Protein AF-A0A942N0D4-F1 (afdb_monomer_lite)

pLDDT: mean 80.8, std 19.85, range [26.2, 98.0]

Sequence (187 aa):
MHVFLDKYSVAMAAIVLKNAKWFRESVDSPGFEEHLNNIKLTLPKFKGEGFYEVEAESLAGNLDPAFHVAKWLGPEYPTIIYHHGNNERPFNYGATSKNSFKLIFLSKKDMFDANLISLRAPFHKQSMKFYLDKIGKLSNFTAMLSVSVKMVEALVQDLKSNRNDTMKILKLSESFLFPQENVWLVR

Foldseek 3Di:
DVVVVQLVVLVVLCVVCVVVLFLQPHSDADDLVQFLVFKDKDFDDDDFFDKGWIWIQTPLGIWIKIKTFLGDPDLEFAEEEEEEEDPAQPPPQDPPGPGVCNVPDNVCVVVDTYTYMYIDFTQSPDDPVSSSVQSNNVHSVSNSVSVVVVVVVVVVVVSVVRDDDDHFYFYDYDYPSDPDGDGDGPD

Structure (mmCIF, N/CA/C/O backbone):
data_AF-A0A942N0D4-F1
#
_entry.id   AF-A0A942N0D4-F1
#
loop_
_atom_site.group_PDB
_atom_site.id
_atom_site.type_symbol
_atom_site.label_atom_id
_atom_site.label_alt_id
_atom_site.label_comp_id
_atom_site.label_asym_id
_atom_site.label_entity_id
_atom_site.label_seq_id
_atom_site.pdbx_PDB_ins_code
_atom_site.Cartn_x
_atom_site.Cartn_y
_atom_site.Cartn_z
_atom_site.occupancy
_atom_site.B_iso_or_equiv
_atom_site.auth_seq_id
_atom_site.auth_comp_id
_atom_site.auth_asym_id
_atom_site.auth_atom_id
_atom_site.pdbx_PDB_model_num
ATOM 1 N N . MET A 1 1 ? 18.207 -24.368 -7.255 1.00 38.94 1 MET A N 1
ATOM 2 C CA . MET A 1 1 ? 17.041 -24.861 -8.028 1.00 38.94 1 MET A CA 1
ATOM 3 C C . MET A 1 1 ? 15.895 -23.839 -8.075 1.00 38.94 1 MET A C 1
ATOM 5 O O . MET A 1 1 ? 15.359 -23.634 -9.154 1.00 38.94 1 MET A O 1
ATOM 9 N N . HIS A 1 2 ? 15.590 -23.120 -6.982 1.00 48.38 2 HIS A N 1
ATOM 10 C CA . HIS A 1 2 ? 14.534 -22.085 -6.936 1.00 48.38 2 HIS A CA 1
ATOM 11 C C . HIS A 1 2 ? 14.756 -20.870 -7.866 1.00 48.38 2 HIS A C 1
ATOM 13 O O . HIS A 1 2 ? 13.853 -20.510 -8.608 1.00 48.38 2 HIS A O 1
ATOM 19 N N . VAL A 1 3 ? 15.976 -20.321 -7.956 1.00 50.12 3 VAL A N 1
ATOM 20 C CA . VAL A 1 3 ? 16.281 -19.146 -8.813 1.00 50.12 3 VAL A CA 1
ATOM 21 C C . VAL A 1 3 ? 16.013 -19.388 -10.309 1.00 50.12 3 VAL A C 1
ATOM 23 O O . VAL A 1 3 ? 15.657 -18.467 -11.040 1.00 50.12 3 VAL A O 1
ATOM 26 N N . PHE A 1 4 ? 16.191 -20.623 -10.787 1.00 39.81 4 PHE A N 1
ATOM 27 C CA . PHE A 1 4 ? 15.986 -20.968 -12.197 1.00 39.81 4 PHE A CA 1
ATOM 28 C C . PHE A 1 4 ? 14.498 -21.148 -12.529 1.00 39.81 4 PHE A C 1
ATOM 30 O O . PHE A 1 4 ? 14.039 -20.681 -13.569 1.00 39.81 4 PHE A O 1
ATOM 37 N N . LEU A 1 5 ? 13.740 -21.769 -11.618 1.00 45.69 5 LEU A N 1
ATOM 38 C CA . LEU A 1 5 ? 12.290 -21.937 -11.745 1.00 45.69 5 LEU A CA 1
ATOM 39 C C . LEU A 1 5 ? 11.557 -20.592 -11.681 1.00 45.69 5 LEU A C 1
ATOM 41 O O . LEU A 1 5 ? 10.632 -20.376 -12.465 1.00 45.69 5 LEU A O 1
ATOM 45 N N . ASP A 1 6 ? 12.018 -19.666 -10.838 1.00 57.56 6 ASP A N 1
ATOM 46 C CA . ASP A 1 6 ? 11.470 -18.309 -10.766 1.00 57.56 6 ASP A CA 1
ATOM 47 C C . ASP A 1 6 ? 11.700 -17.547 -12.074 1.00 57.56 6 ASP A C 1
ATOM 49 O O . ASP A 1 6 ? 10.761 -17.003 -12.653 1.00 57.56 6 ASP A O 1
ATOM 53 N N . LYS A 1 7 ? 12.927 -17.578 -12.611 1.00 55.97 7 LYS A N 1
ATOM 54 C CA . LYS A 1 7 ? 13.249 -16.933 -13.896 1.00 55.97 7 LYS A CA 1
ATOM 55 C C . LYS A 1 7 ? 12.441 -17.519 -15.056 1.00 55.97 7 LYS A C 1
ATOM 57 O O . LYS A 1 7 ? 11.967 -16.767 -15.904 1.00 55.97 7 LYS A O 1
ATOM 62 N N . TYR A 1 8 ? 12.249 -18.838 -15.082 1.00 52.00 8 TYR A N 1
ATOM 63 C CA . TYR A 1 8 ? 11.496 -19.515 -16.139 1.00 52.00 8 TYR A CA 1
ATOM 64 C C . TYR A 1 8 ? 9.994 -19.213 -16.073 1.00 52.00 8 TYR A C 1
ATOM 66 O O . TYR A 1 8 ? 9.384 -18.868 -17.084 1.00 52.00 8 TYR A O 1
ATOM 74 N N . SER A 1 9 ? 9.402 -19.271 -14.879 1.00 58.16 9 SER A N 1
ATOM 75 C CA . SER A 1 9 ? 7.976 -18.981 -14.673 1.00 58.16 9 SER A CA 1
ATOM 76 C C . SER A 1 9 ? 7.652 -17.528 -15.018 1.00 58.16 9 SER A C 1
ATOM 78 O O . SER A 1 9 ? 6.645 -17.242 -15.667 1.00 58.16 9 SER A O 1
ATOM 80 N N . VAL A 1 10 ? 8.552 -16.612 -14.657 1.00 59.44 10 VAL A N 1
ATOM 81 C CA . VAL A 1 10 ? 8.435 -15.190 -14.984 1.00 59.44 10 VAL A CA 1
ATOM 82 C C . VAL A 1 10 ? 8.625 -14.932 -16.481 1.00 59.44 10 VAL A C 1
ATOM 84 O O . VAL A 1 10 ? 7.862 -14.160 -17.056 1.00 59.44 10 VAL A O 1
ATOM 87 N N . ALA A 1 11 ? 9.566 -15.610 -17.144 1.00 56.38 11 ALA A N 1
ATOM 88 C CA . ALA A 1 11 ? 9.744 -15.506 -18.594 1.00 56.38 11 ALA A CA 1
ATOM 89 C C . ALA A 1 11 ? 8.531 -16.050 -19.373 1.00 56.38 11 ALA A C 1
ATOM 91 O O . ALA A 1 11 ? 8.096 -15.441 -20.350 1.00 56.38 11 ALA A O 1
ATOM 92 N N . MET A 1 12 ? 7.931 -17.152 -18.917 1.00 53.25 12 MET A N 1
ATOM 93 C CA . MET A 1 12 ? 6.718 -17.710 -19.524 1.00 53.25 12 MET A CA 1
ATOM 94 C C . MET A 1 12 ? 5.497 -16.811 -19.305 1.00 53.25 12 MET A C 1
ATOM 96 O O . MET A 1 12 ? 4.747 -16.556 -20.251 1.00 53.25 12 MET A O 1
ATOM 100 N N . ALA A 1 13 ? 5.334 -16.250 -18.103 1.00 58.31 13 ALA A N 1
ATOM 101 C CA . ALA A 1 13 ? 4.330 -15.219 -17.851 1.00 58.31 13 ALA A CA 1
ATOM 102 C C . ALA A 1 13 ? 4.570 -13.989 -18.744 1.00 58.31 13 ALA A C 1
ATOM 104 O O . ALA A 1 13 ? 3.624 -13.456 -19.319 1.00 58.31 13 ALA A O 1
ATOM 105 N N . ALA A 1 14 ? 5.829 -13.583 -18.940 1.00 57.12 14 ALA A N 1
ATOM 106 C CA . ALA A 1 14 ? 6.194 -12.455 -19.790 1.00 57.12 14 ALA A CA 1
ATOM 107 C C . ALA A 1 14 ? 5.832 -12.660 -21.266 1.00 57.12 14 ALA A C 1
ATOM 109 O O . ALA A 1 14 ? 5.382 -11.715 -21.909 1.00 57.12 14 ALA A O 1
ATOM 110 N N . ILE A 1 15 ? 5.966 -13.876 -21.802 1.00 55.09 15 ILE A N 1
ATOM 111 C CA . ILE A 1 15 ? 5.563 -14.198 -23.181 1.00 55.09 15 ILE A CA 1
ATOM 112 C C . ILE A 1 15 ? 4.045 -14.055 -23.356 1.00 55.09 15 ILE A C 1
ATOM 114 O O . ILE A 1 15 ? 3.600 -13.426 -24.316 1.00 55.09 15 ILE A O 1
ATOM 118 N N . VAL A 1 16 ? 3.252 -14.566 -22.410 1.00 56.56 16 VAL A N 1
ATOM 119 C CA . VAL A 1 16 ? 1.782 -14.425 -22.421 1.00 56.56 16 VAL A CA 1
ATOM 120 C C . VAL A 1 16 ? 1.366 -12.956 -22.258 1.00 56.56 16 VAL A C 1
ATOM 122 O O . VAL A 1 16 ? 0.437 -12.478 -22.910 1.00 56.56 16 VAL A O 1
ATOM 125 N N . LEU A 1 17 ? 2.105 -12.207 -21.441 1.00 57.84 17 LEU A N 1
ATOM 126 C CA . LEU A 1 17 ? 1.869 -10.797 -21.145 1.00 57.84 17 LEU A CA 1
ATOM 127 C C . LEU A 1 17 ? 2.427 -9.823 -22.207 1.00 57.84 17 LEU A C 1
ATOM 129 O O . LEU A 1 17 ? 2.053 -8.646 -22.217 1.00 57.84 17 LEU A O 1
ATOM 133 N N . LYS A 1 18 ? 3.264 -10.288 -23.147 1.00 49.84 18 LYS A N 1
ATOM 134 C CA . LYS A 1 18 ? 3.858 -9.471 -24.225 1.00 49.84 18 LYS A CA 1
ATOM 135 C C . LYS A 1 18 ? 2.791 -8.861 -25.143 1.00 49.84 18 LYS A C 1
ATOM 137 O O . LYS A 1 18 ? 2.932 -7.719 -25.578 1.00 49.84 18 LYS A O 1
ATOM 142 N N . ASN A 1 19 ? 1.672 -9.564 -25.347 1.00 53.09 19 ASN A N 1
ATOM 143 C CA . ASN A 1 19 ? 0.499 -9.047 -26.070 1.00 53.09 19 ASN A CA 1
ATOM 144 C C . ASN A 1 19 ? -0.258 -7.945 -25.294 1.00 53.09 19 ASN A C 1
ATOM 146 O O . ASN A 1 19 ? -1.047 -7.210 -25.883 1.00 53.09 19 ASN A O 1
ATOM 150 N N . ALA A 1 20 ? 0.007 -7.785 -23.992 1.00 60.59 20 ALA A N 1
ATOM 151 C CA . ALA A 1 20 ? -0.637 -6.817 -23.101 1.00 60.59 20 ALA A CA 1
ATOM 152 C C . ALA A 1 20 ? 0.218 -5.563 -22.805 1.00 60.59 20 ALA A C 1
ATOM 154 O O . ALA A 1 20 ? -0.182 -4.747 -21.975 1.00 60.59 20 ALA A O 1
ATOM 155 N N . LYS A 1 21 ? 1.361 -5.371 -23.493 1.00 73.19 21 LYS A N 1
ATOM 156 C CA . LYS A 1 21 ? 2.372 -4.300 -23.273 1.00 73.19 21 LYS A CA 1
ATOM 157 C C . LYS A 1 21 ? 3.245 -4.443 -22.015 1.00 73.19 21 LYS A C 1
ATOM 159 O O . LYS A 1 21 ? 4.000 -3.524 -21.703 1.00 73.19 21 LYS A O 1
ATOM 164 N N . TRP A 1 22 ? 3.188 -5.567 -21.316 1.00 80.31 22 TRP A N 1
ATOM 165 C CA . TRP A 1 22 ? 4.018 -5.815 -20.136 1.00 80.31 22 TRP A CA 1
ATOM 166 C C . TRP A 1 22 ? 5.421 -6.231 -20.554 1.00 80.31 22 TRP A C 1
ATOM 168 O O . TRP A 1 22 ? 5.584 -6.906 -21.572 1.00 80.31 22 TRP A O 1
ATOM 178 N N . PHE A 1 23 ? 6.423 -5.836 -19.767 1.00 88.06 23 PHE A N 1
ATOM 179 C CA . PHE A 1 23 ? 7.830 -6.215 -19.968 1.00 88.06 23 PH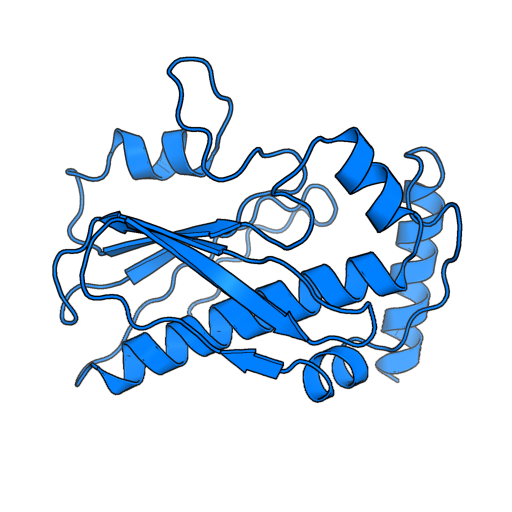E A CA 1
ATOM 180 C C . PHE A 1 23 ? 8.368 -5.920 -21.378 1.00 88.06 23 PHE A C 1
ATOM 182 O O . PHE A 1 23 ? 9.351 -6.507 -21.827 1.00 88.06 23 PHE A O 1
ATOM 189 N N . ARG A 1 24 ? 7.706 -5.001 -22.092 1.00 87.75 24 ARG A N 1
ATOM 190 C CA . ARG A 1 24 ? 8.022 -4.627 -23.474 1.00 87.75 24 ARG A CA 1
ATOM 191 C C . ARG A 1 24 ? 9.402 -3.977 -23.603 1.00 87.75 24 ARG A C 1
ATOM 193 O O . ARG A 1 24 ? 9.956 -3.968 -24.694 1.00 87.75 24 ARG A O 1
ATOM 200 N N . GLU A 1 25 ? 9.907 -3.392 -22.517 1.00 88.94 25 GLU A N 1
ATOM 201 C CA . GLU A 1 25 ? 11.186 -2.681 -22.467 1.00 88.94 25 GLU A CA 1
ATOM 202 C C . GLU A 1 25 ? 12.312 -3.598 -21.996 1.00 88.94 25 GLU A C 1
ATOM 204 O O . GLU A 1 25 ? 13.407 -3.540 -22.543 1.00 88.94 25 GLU A O 1
ATOM 209 N N . SER A 1 26 ? 12.062 -4.445 -20.993 1.00 89.38 26 SER A N 1
ATOM 210 C CA . SER A 1 26 ? 13.032 -5.444 -20.538 1.00 89.38 26 SER A CA 1
ATOM 211 C C . SER A 1 26 ? 12.373 -6.529 -19.684 1.00 89.38 26 SER A C 1
ATOM 213 O O . SER A 1 26 ? 11.471 -6.254 -18.884 1.00 89.38 26 SER A O 1
ATOM 215 N N . VAL A 1 27 ? 12.879 -7.755 -19.832 1.00 90.50 27 VAL A N 1
ATOM 216 C CA . VAL A 1 27 ? 12.586 -8.920 -18.981 1.00 90.50 27 VAL A CA 1
ATOM 217 C C . VAL A 1 27 ? 13.711 -9.206 -17.980 1.00 90.50 27 VAL A C 1
ATOM 219 O O . VAL A 1 27 ? 13.672 -10.221 -17.293 1.00 90.50 27 VAL A O 1
ATOM 222 N N . ASP A 1 28 ? 14.710 -8.330 -17.880 1.00 91.25 28 ASP A N 1
ATOM 223 C CA . ASP A 1 28 ? 15.783 -8.463 -16.901 1.00 91.25 28 ASP A CA 1
A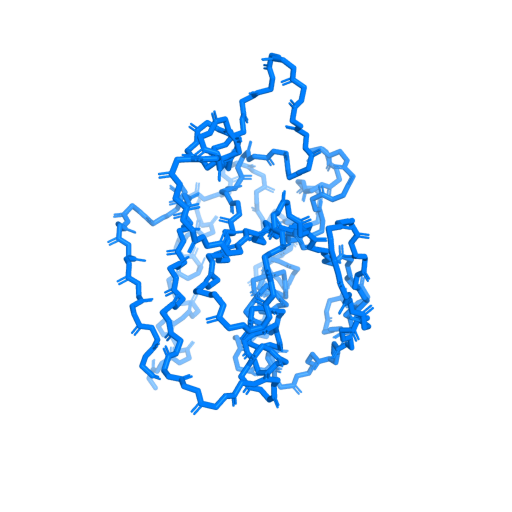TOM 224 C C . ASP A 1 28 ? 15.312 -7.953 -15.537 1.00 91.25 28 ASP A C 1
ATOM 226 O O . ASP A 1 28 ? 14.689 -6.893 -15.407 1.00 91.25 28 ASP A O 1
ATOM 230 N N . SER A 1 29 ? 15.603 -8.724 -14.494 1.00 90.81 29 SER A N 1
ATOM 231 C CA . SER A 1 29 ? 15.311 -8.351 -13.115 1.00 90.81 29 SER A CA 1
ATOM 232 C C . SER A 1 29 ? 16.223 -9.110 -12.153 1.00 90.81 29 SER A C 1
ATOM 234 O O . SER A 1 29 ? 16.423 -10.316 -12.337 1.00 90.81 29 SER A O 1
ATOM 236 N N . PRO A 1 30 ? 16.688 -8.452 -11.075 1.00 92.88 30 PRO A N 1
ATOM 237 C CA . PRO A 1 30 ? 17.065 -9.136 -9.844 1.00 92.88 30 PRO A CA 1
ATOM 238 C C . PRO A 1 30 ? 15.967 -10.106 -9.383 1.00 92.88 30 PRO A C 1
ATOM 240 O O . PRO A 1 30 ? 14.782 -9.910 -9.687 1.00 92.88 30 PRO A O 1
ATOM 243 N N . GLY A 1 31 ? 16.347 -11.150 -8.648 1.00 86.75 31 GLY A N 1
ATOM 244 C CA . GLY A 1 31 ? 15.383 -12.078 -8.044 1.00 86.75 31 GLY A CA 1
ATOM 245 C C . GLY A 1 31 ? 14.596 -11.433 -6.895 1.00 86.75 31 GLY A C 1
ATOM 246 O O . GLY A 1 31 ? 14.999 -10.397 -6.366 1.00 86.75 31 GLY A O 1
ATOM 247 N N . PHE A 1 32 ? 13.488 -12.050 -6.471 1.00 87.56 32 PHE A N 1
ATOM 248 C CA . PHE A 1 32 ? 12.681 -11.540 -5.350 1.00 87.56 32 PHE A CA 1
ATOM 249 C C . PHE A 1 32 ? 13.491 -11.374 -4.063 1.00 87.56 32 PHE A C 1
ATOM 251 O O . PHE A 1 32 ? 13.353 -10.352 -3.403 1.00 87.56 32 PHE A O 1
ATOM 258 N N . GLU A 1 33 ? 14.354 -12.337 -3.733 1.00 91.38 33 GLU A N 1
ATOM 259 C CA . GLU A 1 33 ? 15.228 -12.277 -2.555 1.00 91.38 33 GLU A CA 1
ATOM 260 C C . GLU A 1 33 ? 16.123 -11.030 -2.572 1.00 91.38 33 GLU A C 1
ATOM 262 O O . GLU A 1 33 ? 16.197 -10.294 -1.590 1.00 91.38 33 GLU A O 1
ATOM 267 N N . GLU A 1 34 ? 16.740 -10.739 -3.716 1.00 94.00 34 GLU A N 1
ATOM 268 C CA . GLU A 1 34 ? 17.600 -9.569 -3.880 1.00 94.00 34 GLU A CA 1
ATOM 269 C C . GLU A 1 34 ? 16.806 -8.264 -3.754 1.00 94.00 34 GLU A C 1
ATOM 271 O O . GLU A 1 34 ? 17.231 -7.353 -3.042 1.00 94.00 34 GLU A O 1
ATOM 276 N N . HIS A 1 35 ? 15.619 -8.187 -4.368 1.00 94.44 35 HIS A N 1
ATOM 277 C CA . HIS A 1 35 ? 14.715 -7.048 -4.178 1.00 94.44 35 HIS A CA 1
ATOM 278 C C . HIS A 1 35 ? 14.317 -6.883 -2.707 1.00 94.44 35 HIS A C 1
ATOM 280 O O . HIS A 1 35 ? 14.411 -5.782 -2.177 1.00 94.44 35 HIS A O 1
ATOM 286 N N . LEU A 1 36 ? 13.907 -7.958 -2.029 1.00 93.25 36 LEU A N 1
ATOM 287 C CA . LEU A 1 36 ? 13.471 -7.929 -0.628 1.00 93.25 36 LEU A CA 1
ATOM 288 C C . LEU A 1 36 ? 14.586 -7.478 0.323 1.00 93.25 36 LEU A C 1
ATOM 290 O O . LEU A 1 36 ? 14.303 -6.729 1.258 1.00 93.25 36 LEU A O 1
ATOM 294 N N . ASN A 1 37 ? 15.830 -7.892 0.079 1.00 96.19 37 ASN A N 1
ATOM 295 C CA . ASN A 1 37 ? 16.988 -7.504 0.891 1.00 96.19 37 ASN A CA 1
ATOM 296 C C . ASN A 1 37 ? 17.409 -6.040 0.686 1.00 96.19 37 ASN A C 1
ATOM 298 O O . ASN A 1 37 ? 18.062 -5.467 1.554 1.00 96.19 37 ASN A O 1
ATOM 302 N N . ASN A 1 38 ? 17.023 -5.427 -0.436 1.00 97.56 38 ASN A N 1
ATOM 303 C CA . ASN A 1 38 ? 17.380 -4.050 -0.789 1.00 97.56 38 ASN A CA 1
ATOM 304 C C . ASN A 1 38 ? 16.212 -3.061 -0.660 1.00 97.56 38 ASN A C 1
ATOM 306 O O . ASN A 1 38 ? 16.322 -1.922 -1.114 1.00 97.56 38 ASN A O 1
ATOM 310 N N . ILE A 1 39 ? 15.098 -3.468 -0.047 1.00 97.75 39 ILE A N 1
ATOM 311 C CA . ILE A 1 39 ? 14.000 -2.552 0.263 1.00 97.75 39 ILE A CA 1
ATOM 312 C C . ILE A 1 39 ? 14.214 -1.927 1.634 1.00 97.75 39 ILE A C 1
ATOM 314 O O . ILE A 1 39 ? 14.300 -2.631 2.643 1.00 97.75 39 ILE A O 1
ATOM 318 N N . LYS A 1 40 ? 14.198 -0.594 1.676 1.00 97.56 40 LYS A N 1
ATOM 319 C CA . LYS A 1 40 ? 14.035 0.164 2.920 1.00 97.56 40 LYS A CA 1
ATOM 320 C C . LYS A 1 40 ? 12.666 0.818 2.905 1.00 97.56 40 LYS A C 1
ATOM 322 O O . LYS A 1 40 ? 12.348 1.571 1.992 1.00 97.56 40 LYS A O 1
ATOM 327 N N . LEU A 1 41 ? 11.861 0.508 3.910 1.00 96.06 41 LEU A N 1
ATOM 328 C CA . LEU A 1 41 ? 10.497 0.997 4.048 1.00 96.06 41 LEU A CA 1
ATOM 329 C C . LEU A 1 41 ? 10.293 1.432 5.493 1.00 96.06 41 LEU A C 1
ATOM 331 O O . LEU A 1 41 ? 10.566 0.662 6.414 1.00 96.06 41 LEU A O 1
ATOM 335 N N . THR A 1 42 ? 9.787 2.647 5.678 1.00 91.31 42 THR A N 1
ATOM 336 C CA . THR A 1 42 ? 9.461 3.185 7.002 1.00 91.31 42 THR A CA 1
ATOM 337 C C . THR A 1 42 ? 7.970 3.450 7.064 1.00 91.31 42 THR A C 1
ATOM 339 O O . THR A 1 42 ? 7.446 4.250 6.291 1.00 91.31 42 THR A O 1
ATOM 342 N N . LEU A 1 43 ? 7.275 2.783 7.986 1.00 94.06 43 LEU A N 1
ATOM 343 C CA . LEU A 1 43 ? 5.861 3.057 8.201 1.00 94.06 43 LEU A CA 1
ATOM 344 C C . LEU A 1 43 ? 5.670 4.362 8.985 1.00 94.06 43 LEU A C 1
ATOM 346 O O . LEU A 1 43 ? 6.339 4.567 10.002 1.00 94.06 43 LEU A O 1
ATOM 350 N N . PRO A 1 44 ? 4.736 5.234 8.569 1.00 94.38 44 PRO A N 1
ATOM 351 C CA . PRO A 1 44 ? 4.295 6.333 9.408 1.00 94.38 44 PRO A CA 1
ATOM 352 C C . PRO A 1 44 ? 3.553 5.782 10.627 1.00 94.38 44 PRO A C 1
ATOM 354 O O . PRO A 1 44 ? 2.832 4.787 10.542 1.00 94.38 44 PRO A O 1
ATOM 357 N N . LYS A 1 45 ? 3.668 6.472 11.765 1.00 91.31 45 LYS A N 1
ATOM 358 C CA . LYS A 1 45 ? 2.815 6.176 12.920 1.00 91.31 45 LYS A CA 1
ATOM 359 C C . LYS A 1 45 ? 1.364 6.488 12.560 1.00 91.31 45 LYS A C 1
ATOM 361 O O . LYS A 1 45 ? 1.063 7.599 12.124 1.00 91.31 45 LYS A O 1
ATOM 366 N N . PHE A 1 46 ? 0.466 5.548 12.817 1.00 92.00 46 PHE A N 1
ATOM 367 C CA . PHE A 1 46 ? -0.974 5.735 12.672 1.00 92.00 46 PHE A CA 1
ATOM 368 C C . PHE A 1 46 ? -1.678 5.394 13.989 1.00 92.00 46 PHE A C 1
ATOM 370 O O . PHE A 1 46 ? -1.211 4.560 14.759 1.00 92.00 46 PHE A O 1
ATOM 377 N N . LYS A 1 47 ? -2.769 6.103 14.294 1.00 85.25 47 LYS A N 1
ATOM 378 C CA . LYS A 1 47 ? -3.536 5.943 15.547 1.00 85.25 47 LYS A CA 1
ATOM 379 C C . LYS A 1 47 ? -5.045 5.823 15.323 1.00 85.25 47 LYS A C 1
ATOM 381 O O . LYS A 1 47 ? -5.802 5.795 16.287 1.00 85.25 47 LYS A O 1
ATOM 386 N N . GLY A 1 48 ? -5.484 5.803 14.070 1.00 92.81 48 GLY A N 1
ATOM 387 C CA . GLY A 1 48 ? -6.893 5.853 13.728 1.00 92.81 48 GLY A CA 1
ATOM 388 C C . GLY A 1 48 ? -7.123 5.703 12.237 1.00 92.81 48 GLY A C 1
ATOM 389 O O . GLY A 1 48 ? -6.227 5.324 11.484 1.00 92.81 48 GLY A O 1
ATOM 390 N N . GLU A 1 49 ? -8.351 5.998 11.837 1.00 97.25 49 GLU A N 1
ATOM 391 C CA . GLU A 1 49 ? -8.770 5.979 10.442 1.00 97.25 49 GLU A CA 1
ATOM 392 C C . GLU A 1 49 ? -8.073 7.080 9.635 1.00 97.25 49 GLU A C 1
ATOM 394 O O . GLU A 1 49 ? -7.812 8.176 10.137 1.00 97.25 49 GLU A O 1
ATOM 399 N N . GLY A 1 50 ? -7.764 6.791 8.371 1.00 97.44 50 GLY A N 1
ATOM 400 C CA . GLY A 1 50 ? -7.083 7.740 7.496 1.00 97.44 50 GLY A CA 1
ATOM 401 C C . GLY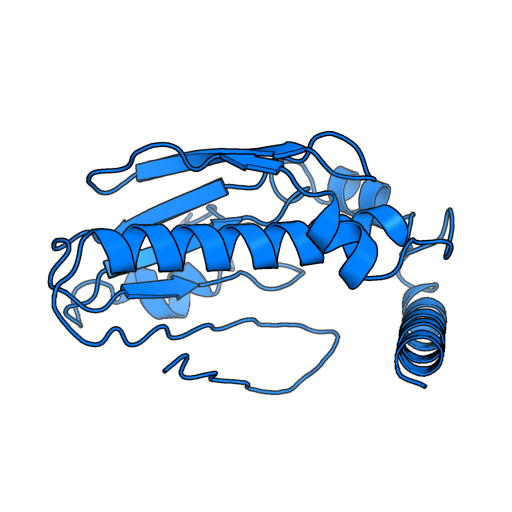 A 1 50 ? -6.267 7.093 6.386 1.00 97.44 50 GLY A C 1
ATOM 402 O O . GLY A 1 50 ? -6.125 5.872 6.310 1.00 97.44 50 GLY A O 1
ATOM 403 N N . PHE A 1 51 ? -5.734 7.941 5.508 1.00 97.62 51 PHE A N 1
ATOM 404 C CA . PHE A 1 51 ? -4.821 7.558 4.434 1.00 97.62 51 PHE A CA 1
ATOM 405 C C . PHE A 1 51 ? -3.387 7.875 4.847 1.00 97.62 51 PHE A C 1
ATOM 407 O O . PHE A 1 51 ? -3.091 8.986 5.285 1.00 97.62 51 PHE A O 1
ATOM 414 N N . TYR A 1 52 ? -2.505 6.902 4.672 1.00 98.00 52 TYR A N 1
ATOM 415 C CA . TYR A 1 52 ? -1.119 6.949 5.101 1.00 98.00 52 TYR A CA 1
ATOM 416 C C . TYR A 1 52 ? -0.221 6.619 3.912 1.00 98.00 52 TYR A C 1
ATOM 418 O O . TYR A 1 52 ? -0.227 5.501 3.393 1.00 98.00 52 TYR A O 1
ATOM 426 N N . GLU A 1 53 ? 0.524 7.620 3.454 1.00 96.88 53 GLU A N 1
ATOM 427 C CA . GLU A 1 53 ? 1.518 7.462 2.395 1.00 96.88 53 GLU A CA 1
ATOM 428 C C . GLU A 1 53 ? 2.810 6.888 2.992 1.00 96.88 53 GLU A C 1
ATOM 430 O O . GLU A 1 53 ? 3.191 7.225 4.116 1.00 96.88 53 GLU A O 1
ATOM 435 N N . VAL A 1 54 ? 3.460 5.998 2.247 1.00 96.81 54 VAL A N 1
ATOM 436 C CA . VAL A 1 54 ? 4.682 5.305 2.655 1.00 96.81 54 VAL A CA 1
ATOM 437 C C . VAL A 1 54 ? 5.720 5.498 1.559 1.00 96.81 54 VAL A C 1
ATOM 439 O O . VAL A 1 54 ? 5.423 5.361 0.374 1.00 96.81 54 VAL A O 1
ATOM 442 N N . GLU A 1 55 ? 6.950 5.798 1.951 1.00 94.56 55 GLU A N 1
ATOM 443 C CA . GLU A 1 55 ? 8.081 5.846 1.029 1.00 94.56 55 GLU A CA 1
ATOM 444 C C . GLU A 1 55 ? 8.879 4.548 1.140 1.00 94.56 55 GLU A C 1
ATOM 446 O O . GLU A 1 55 ? 9.147 4.054 2.242 1.00 94.56 55 GLU A O 1
ATOM 451 N N . ALA A 1 56 ? 9.234 3.979 -0.012 1.00 97.31 56 ALA A N 1
ATOM 452 C CA . ALA A 1 56 ? 10.049 2.777 -0.090 1.00 97.31 56 ALA A CA 1
ATOM 453 C C . ALA A 1 56 ? 11.214 2.972 -1.065 1.00 97.31 56 ALA A C 1
ATOM 455 O O . ALA A 1 56 ? 11.003 3.164 -2.262 1.00 97.31 56 ALA A O 1
ATOM 456 N N . GLU A 1 57 ? 12.445 2.886 -0.567 1.00 97.88 57 GLU A N 1
ATOM 457 C CA . GLU A 1 57 ? 13.638 2.785 -1.411 1.00 97.88 57 GLU A CA 1
ATOM 458 C C . GLU A 1 57 ? 13.758 1.344 -1.920 1.00 97.88 57 GLU A C 1
ATOM 460 O O . GLU A 1 57 ? 13.560 0.396 -1.157 1.00 97.88 57 GLU A O 1
ATOM 465 N N . SER A 1 58 ? 14.073 1.163 -3.204 1.00 96.88 58 SER A N 1
ATOM 466 C CA . SER A 1 58 ? 14.233 -0.156 -3.825 1.00 96.88 58 SER A CA 1
ATOM 467 C C . SER A 1 58 ? 15.265 -0.129 -4.956 1.00 96.88 58 SER A C 1
ATOM 469 O O . SER A 1 58 ? 15.688 0.937 -5.406 1.00 96.88 58 SER A O 1
ATOM 471 N N . LEU A 1 59 ? 15.601 -1.302 -5.501 1.00 95.25 59 LEU A N 1
ATOM 472 C CA . LEU A 1 59 ? 16.446 -1.423 -6.699 1.00 95.25 59 LEU A CA 1
ATOM 473 C C . LEU A 1 59 ? 15.822 -0.784 -7.956 1.00 95.25 59 LEU A C 1
ATOM 475 O O . LEU A 1 59 ? 16.533 -0.494 -8.914 1.00 95.25 59 LEU A O 1
ATOM 479 N N . ALA A 1 60 ? 14.506 -0.544 -7.960 1.00 94.56 60 ALA A N 1
ATOM 480 C CA . ALA A 1 60 ? 13.797 0.168 -9.026 1.00 94.56 60 ALA A CA 1
ATOM 481 C C . ALA A 1 60 ? 13.690 1.689 -8.771 1.00 94.56 60 ALA A C 1
ATOM 483 O O . ALA A 1 60 ? 12.987 2.394 -9.499 1.00 94.56 60 ALA A O 1
ATOM 484 N N . GLY A 1 61 ? 14.380 2.198 -7.745 1.00 95.56 61 GLY A N 1
ATOM 485 C CA . GLY A 1 61 ? 14.268 3.570 -7.256 1.00 95.56 61 GLY A CA 1
ATOM 486 C C . GLY A 1 61 ? 13.218 3.716 -6.153 1.00 95.56 61 GLY A C 1
ATOM 487 O O . GLY A 1 61 ? 12.777 2.731 -5.556 1.00 95.56 61 GLY A O 1
ATOM 488 N N . ASN A 1 62 ? 12.829 4.963 -5.880 1.00 95.94 62 ASN A N 1
ATOM 489 C CA . ASN A 1 62 ? 11.842 5.282 -4.850 1.00 95.94 62 ASN A CA 1
ATOM 490 C C . ASN A 1 62 ? 10.426 4.951 -5.328 1.00 95.94 62 ASN A C 1
ATOM 492 O O . ASN A 1 62 ? 10.015 5.338 -6.426 1.00 95.94 62 ASN A O 1
ATOM 496 N N . LEU A 1 63 ? 9.688 4.248 -4.478 1.00 96.25 63 LEU A N 1
ATOM 497 C CA . LEU A 1 63 ? 8.337 3.759 -4.712 1.00 96.25 63 LEU A CA 1
ATOM 498 C C . LEU A 1 63 ? 7.367 4.358 -3.687 1.00 96.25 63 LEU A C 1
ATOM 500 O O . LEU A 1 63 ? 7.764 4.718 -2.579 1.00 96.25 63 LEU A O 1
ATOM 504 N N . ASP A 1 64 ? 6.095 4.455 -4.078 1.00 94.50 64 ASP A N 1
ATOM 505 C CA . ASP A 1 64 ? 5.041 5.208 -3.383 1.00 94.50 64 ASP A CA 1
ATOM 506 C C . ASP A 1 64 ? 3.850 4.342 -2.909 1.00 94.50 64 ASP A C 1
ATOM 508 O O . ASP A 1 64 ? 2.680 4.656 -3.208 1.00 94.50 64 ASP A O 1
ATOM 512 N N . PRO A 1 65 ? 4.104 3.230 -2.186 1.00 96.88 65 PRO A N 1
ATOM 513 C CA . PRO A 1 65 ? 3.023 2.466 -1.589 1.00 96.88 65 PRO A CA 1
ATOM 514 C C . PRO A 1 65 ? 2.254 3.316 -0.566 1.00 96.88 65 PRO A C 1
ATOM 516 O O . PRO A 1 65 ? 2.715 4.342 -0.070 1.00 96.88 65 PRO A O 1
ATOM 519 N N . ALA A 1 66 ? 1.035 2.902 -0.251 1.00 97.69 66 ALA A N 1
ATOM 520 C CA . ALA A 1 66 ? 0.238 3.566 0.771 1.00 97.69 66 ALA A CA 1
ATOM 521 C C . ALA A 1 66 ? -0.774 2.597 1.369 1.00 97.69 66 ALA A C 1
ATOM 523 O O . ALA A 1 66 ? -1.099 1.565 0.774 1.00 97.69 66 ALA A O 1
ATOM 524 N N . PHE A 1 67 ? -1.330 2.953 2.517 1.00 97.62 67 PHE A N 1
ATOM 525 C CA . PHE A 1 67 ? -2.433 2.220 3.120 1.00 97.62 67 PHE A CA 1
ATOM 526 C C . PHE A 1 67 ? -3.524 3.167 3.610 1.00 97.62 67 PHE A C 1
ATOM 528 O O . PHE A 1 67 ? -3.296 4.342 3.877 1.00 97.62 67 PHE A O 1
ATOM 535 N N . HIS A 1 68 ? -4.736 2.644 3.700 1.00 97.81 68 HIS A N 1
ATOM 536 C CA . HIS A 1 68 ? -5.905 3.337 4.209 1.00 97.81 68 HIS A CA 1
ATOM 537 C C . HIS A 1 68 ? -6.509 2.508 5.327 1.00 97.81 68 HIS A C 1
ATOM 539 O O . HIS A 1 68 ? -6.961 1.386 5.085 1.00 97.81 68 HIS A O 1
ATOM 545 N N . VAL A 1 69 ? -6.516 3.070 6.529 1.00 97.44 69 VAL A N 1
ATOM 546 C CA . VAL A 1 69 ? -7.218 2.524 7.686 1.00 97.44 69 VAL A CA 1
ATOM 547 C C . VAL A 1 69 ? -8.672 2.972 7.570 1.00 97.44 69 VAL A C 1
ATOM 549 O O . VAL A 1 69 ? -9.001 4.118 7.858 1.00 97.44 69 VAL A O 1
ATOM 552 N N . ALA A 1 70 ? -9.525 2.080 7.071 1.00 96.56 70 ALA A N 1
ATOM 553 C CA . ALA A 1 70 ? -10.932 2.349 6.775 1.00 96.56 70 ALA A CA 1
ATOM 554 C C . ALA A 1 70 ? -11.861 2.154 7.980 1.00 96.56 70 ALA A C 1
ATOM 556 O O . ALA A 1 70 ? -12.993 2.630 7.969 1.00 96.56 70 ALA A O 1
ATOM 557 N N . LYS A 1 71 ? -11.406 1.369 8.960 1.00 96.31 71 LYS A N 1
ATOM 558 C CA . LYS A 1 71 ? -12.074 1.141 10.241 1.00 96.31 71 LYS A CA 1
ATOM 559 C C . LYS A 1 71 ? -11.006 0.896 11.298 1.00 96.31 71 LYS A C 1
ATOM 561 O O . LYS A 1 71 ? -10.170 0.009 11.098 1.00 96.31 71 LYS A O 1
ATOM 566 N N . TRP A 1 72 ? -11.043 1.649 12.395 1.00 95.69 72 TRP A N 1
ATOM 567 C CA . TRP A 1 72 ? -10.135 1.459 13.530 1.00 95.69 72 TRP A CA 1
ATOM 568 C C . TRP A 1 72 ? -10.906 1.396 14.847 1.00 95.69 72 TRP A C 1
ATOM 570 O O . TRP A 1 72 ? -11.406 2.402 15.337 1.00 95.69 72 TRP A O 1
ATOM 580 N N . LEU A 1 73 ? -10.993 0.197 15.414 1.00 93.75 73 LEU A N 1
ATOM 581 C CA . LEU A 1 73 ? -11.629 -0.078 16.700 1.00 93.75 73 LEU A CA 1
ATOM 582 C C . LEU A 1 73 ? -10.629 -0.100 17.860 1.00 93.75 73 LEU A C 1
ATOM 584 O O . LEU A 1 73 ? -11.035 0.034 19.005 1.00 93.75 73 LEU A O 1
ATOM 588 N N . GLY A 1 74 ? -9.336 -0.257 17.565 1.00 91.25 74 GLY A N 1
ATOM 589 C CA . GLY A 1 74 ? -8.279 -0.334 18.569 1.00 91.25 74 GLY A CA 1
ATOM 590 C C . GLY A 1 74 ? -7.302 -1.487 18.323 1.00 91.25 74 GLY A C 1
ATOM 591 O O . GLY A 1 74 ? -7.558 -2.375 17.494 1.00 91.25 74 GLY A O 1
ATOM 592 N N . PRO A 1 75 ? -6.153 -1.483 19.019 1.00 87.12 75 PRO A N 1
ATOM 593 C CA . PRO A 1 75 ? -5.144 -2.529 18.926 1.00 87.12 75 PRO A CA 1
ATOM 594 C C . PRO A 1 75 ? -5.590 -3.875 19.510 1.00 87.12 75 PRO A C 1
ATOM 596 O O . PRO A 1 75 ? -4.816 -4.806 19.466 1.00 87.12 75 PRO A O 1
ATOM 599 N N . GLU A 1 76 ? -6.793 -4.050 20.031 1.00 85.75 76 GLU A N 1
ATOM 600 C CA . GLU A 1 76 ? -7.288 -5.318 20.579 1.00 85.75 76 GLU A CA 1
ATOM 601 C C . GLU A 1 76 ? -8.148 -6.103 19.570 1.00 85.75 76 GLU A C 1
ATOM 603 O O . GLU A 1 76 ? -8.182 -7.330 19.592 1.00 85.75 76 GLU A O 1
ATOM 608 N N . TYR A 1 77 ? -8.735 -5.436 18.572 1.00 88.94 77 TYR A N 1
ATOM 609 C CA . TYR A 1 77 ? -9.642 -6.055 17.589 1.00 88.94 77 TYR A CA 1
ATOM 610 C C . TYR A 1 77 ? -8.905 -6.717 16.425 1.00 88.94 77 TYR A C 1
ATOM 612 O O . TYR A 1 77 ? -7.921 -6.149 15.969 1.00 88.94 77 TYR A O 1
ATOM 620 N N . PRO A 1 78 ? -9.339 -7.860 15.869 1.00 89.94 78 PRO A N 1
ATOM 621 C CA . PRO A 1 78 ? -8.671 -8.468 14.712 1.00 89.94 78 PRO A CA 1
ATOM 622 C C . PRO A 1 78 ? -8.539 -7.476 13.543 1.00 89.94 78 PRO A C 1
ATOM 624 O O . PRO A 1 78 ? -9.390 -6.610 13.370 1.00 89.94 78 PRO A O 1
ATOM 627 N N . THR A 1 79 ? -7.488 -7.597 12.727 1.00 90.62 79 THR A N 1
ATOM 628 C CA . THR A 1 79 ? -7.239 -6.674 11.606 1.00 90.62 79 THR A CA 1
ATOM 629 C C . THR A 1 79 ? -7.240 -7.411 10.274 1.00 90.62 79 THR A C 1
ATOM 631 O O . THR A 1 79 ? -6.456 -8.335 10.060 1.00 90.62 79 THR A O 1
ATOM 634 N N . ILE A 1 80 ? -8.080 -6.956 9.346 1.00 92.06 80 ILE A N 1
ATOM 635 C CA . ILE A 1 80 ? -8.086 -7.412 7.954 1.00 92.06 80 ILE A CA 1
ATOM 636 C C . ILE A 1 80 ? -7.219 -6.456 7.136 1.00 92.06 80 ILE A C 1
ATOM 638 O O . ILE A 1 80 ? -7.465 -5.248 7.120 1.00 92.06 80 ILE A O 1
ATOM 642 N N . ILE A 1 81 ? -6.222 -7.007 6.439 1.00 92.62 81 ILE A N 1
ATOM 643 C CA . ILE A 1 81 ? -5.356 -6.262 5.522 1.00 92.62 81 ILE A CA 1
ATOM 644 C C . ILE A 1 81 ? -5.676 -6.706 4.095 1.00 92.62 81 ILE A C 1
ATOM 646 O O . ILE A 1 81 ? -5.344 -7.816 3.680 1.00 92.62 81 ILE A O 1
ATOM 650 N N . TYR A 1 82 ? -6.317 -5.826 3.333 1.00 91.81 82 TYR A N 1
ATOM 651 C CA . TYR A 1 82 ? -6.723 -6.079 1.957 1.00 91.81 82 TYR A CA 1
ATOM 652 C C . TYR A 1 82 ? -5.707 -5.520 0.962 1.00 91.81 82 TYR A C 1
ATOM 654 O O . TYR A 1 82 ? -5.428 -4.319 0.961 1.00 91.81 82 TYR A O 1
ATOM 662 N N . HIS A 1 83 ? -5.207 -6.368 0.064 1.00 88.94 83 HIS A N 1
ATOM 663 C CA . HIS A 1 83 ? -4.372 -5.942 -1.052 1.00 88.94 83 HIS A CA 1
ATOM 664 C C . HIS A 1 83 ? -5.182 -6.015 -2.347 1.00 88.94 83 HIS A C 1
ATOM 666 O O . HIS A 1 83 ? -5.642 -7.080 -2.743 1.00 88.94 83 HIS A O 1
ATOM 672 N N . HIS A 1 84 ? -5.326 -4.885 -3.033 1.00 86.31 84 HIS A N 1
ATOM 673 C CA . HIS A 1 84 ? -6.115 -4.806 -4.260 1.00 86.31 84 HIS A CA 1
ATOM 674 C C . HIS A 1 84 ? -5.608 -5.724 -5.383 1.00 86.31 84 HIS A C 1
ATOM 676 O O . HIS A 1 84 ? -4.425 -6.086 -5.432 1.00 86.31 84 HIS A O 1
ATOM 682 N N . GLY A 1 85 ? -6.512 -6.053 -6.306 1.00 78.69 85 GLY A N 1
ATOM 683 C CA . GLY A 1 85 ? -6.200 -6.743 -7.551 1.00 78.69 85 GLY A CA 1
ATOM 684 C C . GLY A 1 85 ? -5.616 -5.830 -8.635 1.00 78.69 85 GLY A C 1
ATOM 685 O O . GLY A 1 85 ? -5.630 -4.601 -8.539 1.00 78.69 85 GLY A O 1
ATOM 686 N N . ASN A 1 86 ? -5.111 -6.443 -9.706 1.00 71.19 86 ASN A N 1
ATOM 687 C CA . ASN A 1 86 ? -4.292 -5.776 -10.728 1.00 71.19 86 ASN A CA 1
ATOM 688 C C . ASN A 1 86 ? -5.003 -4.667 -11.535 1.00 71.19 86 ASN A C 1
ATOM 690 O O . ASN A 1 86 ? -4.357 -3.759 -12.041 1.00 71.19 86 ASN A O 1
ATOM 694 N N . ASN A 1 87 ? -6.329 -4.738 -11.673 1.00 72.94 87 ASN A N 1
ATOM 695 C CA . ASN A 1 87 ? -7.127 -3.773 -12.445 1.00 72.94 87 ASN A CA 1
ATOM 696 C C . ASN A 1 87 ? -8.002 -2.877 -11.556 1.00 72.94 87 ASN A C 1
ATOM 698 O O . ASN A 1 87 ? -8.922 -2.215 -12.043 1.00 72.94 87 ASN A O 1
ATOM 702 N N . GLU A 1 88 ? -7.735 -2.853 -10.253 1.00 77.31 88 GLU A N 1
ATOM 703 C CA . GLU A 1 88 ? -8.441 -1.981 -9.325 1.00 77.31 88 GLU A CA 1
ATOM 704 C C . GLU A 1 88 ? -7.793 -0.593 -9.261 1.00 77.31 88 GLU A C 1
ATOM 706 O O . GLU A 1 88 ? -6.604 -0.415 -9.521 1.00 77.31 88 GLU A O 1
ATOM 711 N N . ARG A 1 89 ? -8.590 0.409 -8.877 1.00 84.50 89 ARG A N 1
ATOM 712 C CA . ARG A 1 89 ? -8.090 1.726 -8.464 1.00 84.50 89 ARG A CA 1
ATOM 713 C C . ARG A 1 89 ? -8.181 1.809 -6.942 1.00 84.50 89 ARG A C 1
ATOM 715 O O . ARG A 1 89 ? -9.284 2.048 -6.431 1.00 84.50 89 ARG A O 1
ATOM 722 N N . PRO A 1 90 ? -7.077 1.578 -6.211 1.00 88.12 90 PRO A N 1
ATOM 723 C CA . PRO A 1 90 ? -7.069 1.680 -4.758 1.00 88.12 90 PRO A CA 1
ATOM 724 C C . PRO A 1 90 ? -7.524 3.067 -4.318 1.00 88.12 90 PRO A C 1
ATOM 726 O O . PRO A 1 90 ? -7.276 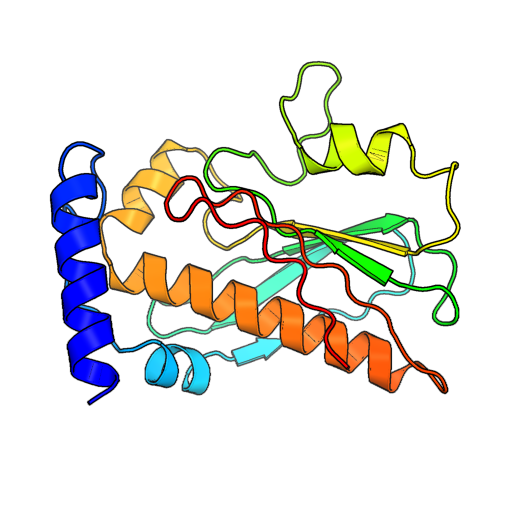4.056 -5.007 1.00 88.12 90 PRO A O 1
ATOM 729 N N . PHE A 1 91 ? -8.212 3.126 -3.181 1.00 92.88 91 PHE A N 1
ATOM 730 C CA . PHE A 1 91 ? -8.708 4.366 -2.569 1.00 92.88 91 PHE A CA 1
ATOM 731 C C . PHE A 1 91 ? -9.774 5.124 -3.375 1.00 92.88 91 PHE A C 1
ATOM 733 O O . PHE A 1 91 ? -10.223 6.187 -2.955 1.00 92.88 91 PHE A O 1
ATOM 740 N N . ASN A 1 92 ? -10.248 4.575 -4.497 1.00 90.38 92 ASN A N 1
ATOM 741 C CA . ASN A 1 92 ? -11.400 5.114 -5.209 1.00 90.38 92 ASN A CA 1
ATOM 742 C C . ASN A 1 92 ? -12.687 4.399 -4.774 1.00 90.38 92 ASN A C 1
ATOM 744 O O . ASN A 1 92 ? -13.039 3.337 -5.294 1.00 90.38 92 ASN A O 1
ATOM 748 N N . TYR A 1 93 ? -13.412 5.017 -3.841 1.00 90.25 93 TYR A N 1
ATOM 749 C CA . TYR A 1 93 ? -14.645 4.468 -3.261 1.00 90.25 93 TYR A CA 1
ATOM 750 C C . TYR A 1 93 ? -15.928 5.173 -3.727 1.00 90.25 93 TYR A C 1
ATOM 752 O O . TYR A 1 93 ? -16.986 4.995 -3.120 1.00 90.25 93 TYR A O 1
ATOM 760 N N . GLY A 1 94 ? -15.863 5.947 -4.818 1.00 87.00 94 GLY A N 1
ATOM 761 C CA . GLY A 1 94 ? -17.020 6.659 -5.372 1.00 87.00 94 GLY A CA 1
ATOM 762 C C . GLY A 1 94 ? -18.200 5.732 -5.685 1.00 87.00 94 GLY A C 1
ATOM 763 O O . GLY A 1 94 ? -18.025 4.528 -5.857 1.00 87.00 94 GLY A O 1
ATOM 764 N N . ALA A 1 95 ? -19.424 6.264 -5.753 1.00 83.12 95 ALA A N 1
ATOM 765 C CA . ALA A 1 95 ? -20.651 5.465 -5.889 1.00 83.12 95 ALA A CA 1
ATOM 766 C C . ALA A 1 95 ? -20.593 4.430 -7.032 1.00 83.12 95 ALA A C 1
ATOM 768 O O . ALA A 1 95 ? -20.973 3.280 -6.832 1.00 83.12 95 ALA A O 1
ATOM 769 N N . THR A 1 96 ? -20.022 4.813 -8.175 1.00 83.00 96 THR A N 1
ATOM 770 C CA . THR A 1 96 ? -19.902 3.994 -9.392 1.00 83.00 96 THR A CA 1
ATOM 771 C C . THR A 1 96 ? -18.565 3.258 -9.525 1.00 83.00 96 THR A C 1
ATOM 773 O O . THR A 1 96 ? -18.312 2.627 -10.554 1.00 83.00 96 THR A O 1
ATOM 776 N N . SER A 1 97 ? -17.678 3.338 -8.525 1.00 83.00 97 SER A N 1
ATOM 777 C CA . SER A 1 97 ? -16.370 2.693 -8.611 1.00 83.00 97 SER A CA 1
ATOM 778 C C . SER A 1 97 ? -16.494 1.170 -8.517 1.00 83.00 97 SER A C 1
ATOM 780 O O . SER A 1 97 ? -17.155 0.622 -7.634 1.00 83.00 97 SER A O 1
ATOM 782 N N . LYS A 1 98 ? -15.824 0.475 -9.442 1.00 79.94 98 LYS A N 1
ATOM 783 C CA . LYS A 1 98 ? -15.597 -0.970 -9.363 1.00 79.94 98 LYS A CA 1
ATOM 784 C C . LYS A 1 98 ? -14.357 -1.197 -8.502 1.00 79.94 98 LYS A C 1
ATOM 786 O O . LYS A 1 98 ? -13.239 -1.161 -9.008 1.00 79.94 98 LYS A O 1
ATOM 791 N N . ASN A 1 99 ? -14.565 -1.314 -7.196 1.00 86.56 99 ASN A N 1
ATOM 792 C CA . ASN A 1 99 ? -13.509 -1.525 -6.213 1.00 86.56 99 ASN A CA 1
ATOM 793 C C . ASN A 1 99 ? -13.928 -2.673 -5.284 1.00 86.56 99 ASN A C 1
ATOM 795 O O . ASN A 1 99 ? -14.954 -2.580 -4.603 1.00 86.56 99 ASN A O 1
ATOM 799 N N . SER A 1 100 ? -13.157 -3.757 -5.284 1.00 87.50 100 SER A N 1
ATOM 800 C CA . SER A 1 100 ? -13.526 -4.999 -4.601 1.00 87.50 100 SER A CA 1
ATOM 801 C C . SER A 1 100 ? -13.460 -4.823 -3.081 1.00 87.50 100 SER A C 1
ATOM 803 O O . SER A 1 100 ? -14.366 -5.270 -2.378 1.00 87.50 100 SER A O 1
ATOM 805 N N . PHE A 1 101 ? -12.498 -4.044 -2.562 1.00 90.50 101 PHE A N 1
ATOM 806 C CA . PHE A 1 101 ? -12.469 -3.667 -1.140 1.00 90.50 101 PHE A CA 1
ATOM 807 C C . PHE A 1 101 ? -13.768 -2.984 -0.700 1.00 90.50 101 PHE A C 1
ATOM 809 O O . PHE A 1 101 ? -14.324 -3.309 0.353 1.00 90.50 101 PHE A O 1
ATOM 816 N N . LYS A 1 102 ? -14.280 -2.060 -1.523 1.00 91.06 102 LYS A N 1
ATOM 817 C CA . LYS A 1 102 ? -15.533 -1.363 -1.239 1.00 91.06 102 LYS A CA 1
ATOM 818 C C . LYS A 1 102 ? -16.712 -2.328 -1.153 1.00 91.06 102 LYS A C 1
ATOM 820 O O . LYS A 1 102 ? -17.491 -2.239 -0.209 1.00 91.06 102 LYS A O 1
ATOM 825 N N . LEU A 1 103 ? -16.841 -3.204 -2.148 1.00 89.38 103 LEU A N 1
ATOM 826 C CA . LEU A 1 103 ? -17.972 -4.125 -2.294 1.00 89.38 103 LEU A CA 1
ATOM 827 C C . LEU A 1 103 ? -17.982 -5.228 -1.229 1.00 89.38 103 LEU A C 1
ATOM 829 O O . LEU A 1 103 ? -19.048 -5.635 -0.765 1.00 89.38 103 LEU A O 1
ATOM 833 N N . ILE A 1 104 ? -16.801 -5.727 -0.861 1.00 89.31 104 ILE A N 1
ATOM 834 C CA . ILE A 1 104 ? -16.658 -6.845 0.074 1.00 89.31 104 ILE A CA 1
ATOM 835 C C . ILE A 1 104 ? -16.694 -6.342 1.518 1.00 89.31 104 ILE A C 1
ATOM 837 O O . ILE A 1 104 ? -17.436 -6.890 2.334 1.00 89.31 104 ILE A O 1
ATOM 841 N N . PHE A 1 105 ? -15.922 -5.295 1.828 1.00 92.12 105 PHE A N 1
ATOM 842 C CA . PHE A 1 105 ? -15.706 -4.846 3.203 1.00 92.12 105 PHE A CA 1
ATOM 843 C C . PHE A 1 105 ? -16.340 -3.496 3.499 1.00 92.12 105 PHE A C 1
ATOM 845 O O . PHE A 1 105 ? -17.143 -3.406 4.422 1.00 92.12 105 PHE A O 1
ATOM 852 N N . LEU A 1 106 ? -16.008 -2.444 2.743 1.00 91.56 106 LEU A N 1
ATOM 853 C CA . LEU A 1 106 ? -16.356 -1.075 3.145 1.00 91.56 106 LEU A CA 1
ATOM 854 C C . LEU A 1 106 ? -17.871 -0.860 3.266 1.00 91.56 106 LEU A C 1
ATOM 856 O O . LEU A 1 106 ? -18.321 -0.249 4.230 1.00 91.56 106 LEU A O 1
ATOM 860 N N . SER A 1 107 ? -18.664 -1.399 2.333 1.00 91.81 107 SER A N 1
ATOM 861 C CA . SER A 1 107 ? -20.131 -1.290 2.361 1.00 91.81 107 SER A CA 1
ATOM 862 C C . SER A 1 107 ? -20.789 -2.082 3.494 1.00 91.81 107 SER A C 1
ATOM 864 O O . SER A 1 107 ? -21.976 -1.908 3.745 1.00 91.81 107 SER A O 1
ATOM 866 N N . LYS A 1 108 ? -20.039 -2.977 4.144 1.00 92.56 108 LYS A N 1
ATOM 867 C CA . LYS A 1 108 ? -20.492 -3.860 5.228 1.00 92.56 108 LYS A CA 1
ATOM 868 C C . LYS A 1 108 ? -19.647 -3.684 6.493 1.00 92.56 108 LYS A C 1
ATOM 870 O O . LYS A 1 108 ? -19.686 -4.538 7.372 1.00 92.56 108 LYS A O 1
ATOM 875 N N . LYS A 1 109 ? -18.870 -2.597 6.598 1.00 92.44 109 LYS A N 1
ATOM 876 C CA . LYS A 1 109 ? -17.854 -2.411 7.649 1.00 92.44 109 LYS A CA 1
ATOM 877 C C . LYS A 1 109 ? -18.434 -2.434 9.067 1.00 92.44 109 LYS A C 1
ATOM 879 O O . LYS A 1 109 ? -17.718 -2.735 10.015 1.00 92.44 109 LYS A O 1
ATOM 884 N N . ASP A 1 110 ? -19.720 -2.123 9.211 1.00 93.19 110 ASP A N 1
ATOM 885 C CA . ASP A 1 110 ? -20.423 -2.088 10.496 1.00 93.19 110 ASP A CA 1
ATOM 886 C C . ASP A 1 110 ? -21.059 -3.448 10.860 1.00 93.19 110 ASP A C 1
ATOM 888 O O . ASP A 1 110 ? -21.650 -3.581 11.922 1.00 93.19 110 ASP A O 1
ATOM 892 N N . MET A 1 111 ? -20.916 -4.478 10.011 1.00 94.06 111 MET A N 1
ATOM 893 C CA . MET A 1 111 ? -21.456 -5.828 10.247 1.00 94.06 111 MET A CA 1
ATOM 894 C C . MET A 1 111 ? -20.494 -6.770 10.994 1.00 94.06 111 MET A C 1
ATOM 896 O O . MET A 1 111 ? -20.854 -7.917 11.252 1.00 94.06 111 MET A O 1
ATOM 900 N N . PHE A 1 112 ? -19.262 -6.344 11.285 1.00 91.12 112 PHE A N 1
ATOM 901 C CA . PHE A 1 112 ? -18.256 -7.165 11.968 1.00 91.12 112 PHE A CA 1
ATOM 902 C C . PHE A 1 112 ? -17.258 -6.313 12.760 1.00 91.12 112 PHE A C 1
ATOM 904 O O . PHE A 1 112 ? -16.920 -5.194 12.364 1.00 91.12 112 PHE A O 1
ATOM 911 N N . ASP A 1 113 ? -16.717 -6.875 13.839 1.00 93.31 113 ASP A N 1
ATOM 912 C CA . ASP A 1 113 ? -15.797 -6.186 14.749 1.00 93.31 113 ASP A CA 1
ATOM 913 C C . ASP A 1 113 ? -14.337 -6.495 14.417 1.00 93.31 113 ASP A C 1
ATOM 915 O O . ASP A 1 113 ? -13.669 -7.306 15.057 1.00 93.31 113 ASP A O 1
ATOM 919 N N . ALA A 1 114 ? -13.845 -5.845 13.363 1.00 91.94 114 ALA A N 1
ATOM 920 C CA . ALA A 1 114 ? -12.448 -5.903 12.956 1.00 91.94 114 ALA A CA 1
ATOM 921 C C . ALA A 1 114 ? -11.966 -4.537 12.456 1.00 91.94 114 ALA A C 1
ATOM 923 O O . ALA A 1 114 ? -12.732 -3.770 11.865 1.00 91.94 114 ALA A O 1
ATOM 924 N N . ASN A 1 115 ? -10.677 -4.262 12.638 1.00 94.12 115 ASN A N 1
ATOM 925 C CA . ASN A 1 115 ? -9.995 -3.185 11.936 1.00 94.12 115 ASN A CA 1
ATOM 926 C C . ASN A 1 115 ? -9.907 -3.520 10.443 1.00 94.12 115 ASN A C 1
ATOM 928 O O . ASN A 1 115 ? -9.717 -4.680 10.061 1.00 94.12 115 ASN A O 1
ATOM 932 N N . LEU A 1 116 ? -9.986 -2.497 9.598 1.00 95.12 116 LEU A N 1
ATOM 933 C CA . LEU A 1 116 ? -9.898 -2.637 8.149 1.00 95.12 116 LEU A CA 1
ATOM 934 C C . LEU A 1 116 ? -8.783 -1.761 7.606 1.00 95.12 116 LEU A C 1
ATOM 936 O O . LEU A 1 116 ? -8.847 -0.538 7.718 1.00 95.12 116 LEU A O 1
ATOM 940 N N . ILE A 1 117 ? -7.801 -2.383 6.962 1.00 95.69 117 ILE A N 1
ATOM 941 C CA . ILE A 1 117 ? -6.715 -1.685 6.283 1.00 95.69 117 ILE A CA 1
ATOM 942 C C . ILE A 1 117 ? -6.689 -2.132 4.822 1.00 95.69 117 ILE A C 1
ATOM 944 O O . ILE A 1 117 ? -6.532 -3.310 4.526 1.00 95.69 117 ILE A O 1
ATOM 948 N N . SER A 1 118 ? -6.837 -1.194 3.894 1.00 95.12 118 SER A N 1
ATOM 949 C CA . SER A 1 118 ? -6.674 -1.435 2.454 1.00 95.12 118 SER A CA 1
ATOM 950 C C . SER A 1 118 ? -5.344 -0.877 1.970 1.00 95.12 118 SER A C 1
ATOM 952 O O . SER A 1 118 ? -4.963 0.219 2.374 1.00 95.12 118 SER A O 1
ATOM 954 N N . LEU A 1 119 ? -4.656 -1.596 1.093 1.00 95.06 119 LEU A N 1
ATOM 955 C CA . LEU A 1 119 ? -3.345 -1.214 0.574 1.00 95.06 119 LEU A CA 1
ATOM 956 C C . LEU A 1 119 ? -3.449 -0.636 -0.841 1.00 95.06 119 LEU A C 1
ATOM 958 O O . LEU A 1 119 ? -4.341 -1.004 -1.606 1.00 95.06 119 LEU A O 1
ATOM 962 N N . ARG A 1 120 ? -2.491 0.217 -1.204 1.00 94.88 120 ARG A N 1
ATOM 963 C CA . ARG A 1 120 ? -2.179 0.642 -2.572 1.00 94.88 120 ARG A CA 1
ATOM 964 C C . ARG A 1 120 ? -0.746 0.216 -2.874 1.00 94.88 120 ARG A C 1
ATOM 966 O O . ARG A 1 120 ? 0.184 0.685 -2.217 1.00 94.88 120 ARG A O 1
ATOM 973 N N . ALA A 1 121 ? -0.576 -0.664 -3.854 1.00 93.50 121 ALA A N 1
ATOM 974 C CA . ALA A 1 121 ? 0.743 -1.041 -4.344 1.00 93.50 121 ALA A CA 1
ATOM 975 C C . ALA A 1 121 ? 1.426 0.152 -5.044 1.00 93.50 121 ALA A C 1
ATOM 977 O O . ALA A 1 121 ? 0.731 1.055 -5.533 1.00 93.50 121 ALA A O 1
ATOM 978 N N . PRO A 1 122 ? 2.767 0.158 -5.153 1.00 94.75 122 PRO A N 1
ATOM 979 C CA . PRO A 1 122 ? 3.478 1.146 -5.959 1.00 94.75 122 PRO A CA 1
ATOM 980 C C . PRO A 1 122 ? 2.907 1.286 -7.377 1.00 94.75 122 PRO A C 1
ATOM 982 O O . PRO A 1 122 ? 2.307 0.351 -7.918 1.00 94.75 122 PRO A O 1
ATOM 985 N N . PHE A 1 123 ? 3.081 2.467 -7.976 1.00 92.12 123 PHE A N 1
ATOM 986 C CA . PHE A 1 123 ? 2.604 2.816 -9.329 1.00 92.12 123 PHE A CA 1
ATOM 987 C C . PHE A 1 123 ? 1.078 2.902 -9.515 1.00 92.12 123 PHE A C 1
ATOM 989 O O . PHE A 1 123 ? 0.623 3.306 -10.585 1.00 92.12 123 PHE A O 1
ATOM 996 N N . HIS A 1 124 ? 0.276 2.589 -8.491 1.00 89.44 124 HIS A N 1
ATOM 997 C CA . HIS A 1 124 ? -1.191 2.697 -8.537 1.00 89.44 124 HIS A CA 1
ATOM 998 C C . HIS A 1 124 ? -1.720 4.048 -8.029 1.00 89.44 124 HIS A C 1
ATOM 1000 O O . HIS A 1 124 ? -2.929 4.227 -7.878 1.00 89.44 124 HIS A O 1
ATOM 1006 N N . LYS A 1 125 ? -0.827 5.007 -7.754 1.00 90.56 125 LYS A N 1
ATOM 1007 C CA . LYS A 1 125 ? -1.184 6.388 -7.401 1.00 90.56 125 LYS A CA 1
ATOM 1008 C C . LYS A 1 125 ? -1.583 7.208 -8.628 1.00 90.56 125 LYS A C 1
ATOM 1010 O O . LYS A 1 125 ? -2.522 7.998 -8.556 1.00 90.56 125 LYS A O 1
ATOM 1015 N N . GLN A 1 126 ? -0.860 7.048 -9.741 1.00 88.50 126 GLN A N 1
ATOM 1016 C CA . GLN A 1 126 ? -1.110 7.797 -10.976 1.00 88.50 126 GLN A CA 1
ATOM 1017 C C . GLN A 1 126 ? -2.071 7.055 -11.929 1.00 88.50 126 GLN A C 1
ATOM 1019 O O . GLN A 1 126 ? -2.775 6.113 -11.574 1.00 88.50 126 GLN A O 1
ATOM 1024 N N . SER A 1 127 ? -2.144 7.529 -13.176 1.00 87.19 127 SER A N 1
ATOM 1025 C CA . SER A 1 127 ? -3.007 6.972 -14.218 1.00 87.19 127 SER A CA 1
ATOM 1026 C C . SER A 1 127 ? -2.614 5.550 -14.640 1.00 87.19 127 SER A C 1
ATOM 1028 O O . SER A 1 127 ? -1.452 5.158 -14.572 1.00 87.19 127 SER A O 1
ATOM 1030 N N . MET A 1 128 ? -3.566 4.821 -15.230 1.00 84.56 128 MET A N 1
ATOM 1031 C CA . MET A 1 128 ? -3.312 3.514 -15.855 1.00 84.56 128 MET A CA 1
ATOM 1032 C C . MET A 1 128 ? -2.191 3.570 -16.909 1.00 84.56 128 MET A C 1
ATOM 1034 O O . MET A 1 128 ? -1.421 2.629 -17.045 1.00 84.56 128 MET A O 1
ATOM 1038 N N . LYS A 1 129 ? -2.054 4.690 -17.637 1.00 86.75 129 LYS A N 1
ATOM 1039 C CA . LYS A 1 129 ? -0.958 4.879 -18.598 1.00 86.75 129 LYS A CA 1
ATOM 1040 C C . LYS A 1 129 ? 0.405 4.886 -17.904 1.00 86.75 129 LYS A C 1
ATOM 1042 O O . LYS A 1 129 ? 1.331 4.276 -18.422 1.00 86.75 129 LYS A O 1
ATOM 1047 N N . PHE A 1 130 ? 0.516 5.557 -16.757 1.00 90.62 130 PHE A N 1
ATOM 1048 C CA . PHE A 1 130 ? 1.746 5.570 -15.965 1.00 90.62 130 PHE A CA 1
ATOM 1049 C C . PHE A 1 130 ? 2.067 4.172 -15.434 1.00 90.62 130 PHE A C 1
ATOM 1051 O O . PHE A 1 130 ? 3.192 3.712 -15.580 1.00 90.62 130 PHE A O 1
ATOM 1058 N N . TYR A 1 131 ? 1.068 3.474 -14.889 1.00 89.12 131 TYR A N 1
ATOM 1059 C CA . TYR A 1 131 ? 1.232 2.094 -14.438 1.00 89.12 131 TYR A CA 1
ATOM 1060 C C . TYR A 1 131 ? 1.756 1.187 -15.564 1.00 89.12 131 TYR A C 1
ATOM 1062 O O . TYR A 1 131 ? 2.799 0.560 -15.393 1.00 89.12 131 TYR A O 1
ATOM 1070 N N . LEU A 1 132 ? 1.096 1.188 -16.734 1.00 87.62 132 LEU A N 1
ATOM 1071 C CA . LEU A 1 132 ? 1.492 0.393 -17.906 1.00 87.62 132 LEU A CA 1
ATOM 1072 C C . LEU A 1 132 ? 2.908 0.715 -18.402 1.00 87.62 132 LEU A C 1
ATOM 1074 O O . LEU A 1 132 ? 3.610 -0.178 -18.868 1.00 87.62 132 LEU A O 1
ATOM 1078 N N . ASP A 1 133 ? 3.321 1.979 -18.313 1.00 91.06 133 ASP A N 1
ATOM 1079 C CA . ASP A 1 133 ? 4.682 2.398 -18.639 1.00 91.06 133 ASP A CA 1
ATOM 1080 C C . ASP A 1 133 ? 5.696 1.793 -17.657 1.00 91.06 133 ASP A C 1
ATOM 1082 O O . ASP A 1 133 ? 6.666 1.158 -18.067 1.00 91.06 133 ASP A O 1
ATOM 1086 N N . LYS A 1 134 ? 5.423 1.872 -16.348 1.00 93.44 134 LYS A N 1
ATOM 1087 C CA . LYS A 1 134 ? 6.314 1.324 -15.317 1.00 93.44 134 LYS A CA 1
ATOM 1088 C C . LYS A 1 134 ? 6.458 -0.190 -15.390 1.00 93.44 134 LYS A C 1
ATOM 1090 O O . LYS A 1 134 ? 7.586 -0.677 -15.313 1.00 93.44 134 LYS A O 1
ATOM 1095 N N . ILE A 1 135 ? 5.375 -0.936 -15.599 1.00 90.56 135 ILE A N 1
ATOM 1096 C CA . ILE A 1 135 ? 5.439 -2.402 -15.752 1.00 90.56 135 ILE A CA 1
ATOM 1097 C C . ILE A 1 135 ? 6.000 -2.852 -17.113 1.00 90.56 135 ILE A C 1
ATOM 1099 O O . ILE A 1 135 ? 6.116 -4.050 -17.381 1.00 90.56 135 ILE A O 1
ATOM 1103 N N . GLY A 1 136 ? 6.389 -1.908 -17.977 1.00 89.81 136 GLY A N 1
ATOM 1104 C CA . GLY A 1 136 ? 7.164 -2.182 -19.182 1.00 89.81 136 GLY A CA 1
ATOM 1105 C C . GLY A 1 136 ? 8.522 -2.832 -18.891 1.00 89.81 136 GLY A C 1
ATOM 1106 O O . GLY A 1 136 ? 9.090 -3.444 -19.793 1.00 89.81 136 GLY A O 1
ATOM 1107 N N . LYS A 1 137 ? 9.016 -2.768 -17.647 1.00 92.62 137 LYS A N 1
ATOM 1108 C CA . LYS A 1 137 ? 10.230 -3.454 -17.178 1.00 92.62 137 LYS A CA 1
ATOM 1109 C C . LYS A 1 137 ? 9.889 -4.469 -16.095 1.00 92.62 137 LYS A C 1
ATOM 1111 O O . LYS A 1 137 ? 9.208 -4.129 -15.126 1.00 92.62 137 LYS A O 1
ATOM 1116 N N . LEU A 1 138 ? 10.408 -5.690 -16.219 1.00 91.19 138 LEU A N 1
ATOM 1117 C CA . LEU A 1 138 ? 10.192 -6.729 -15.213 1.00 91.19 138 LEU A CA 1
ATOM 1118 C C . LEU A 1 138 ? 10.715 -6.314 -13.835 1.00 91.19 138 LEU A C 1
ATOM 1120 O O . LEU A 1 138 ? 10.023 -6.519 -12.844 1.00 91.19 138 LEU A O 1
ATOM 1124 N N . SER A 1 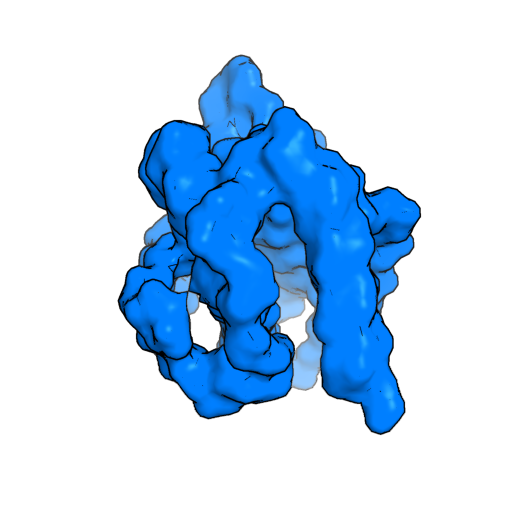139 ? 11.884 -5.675 -13.766 1.00 94.69 139 SER A N 1
ATOM 1125 C CA . SER A 1 139 ? 12.466 -5.204 -12.504 1.00 94.69 139 SER A CA 1
ATOM 1126 C C . SER A 1 139 ? 11.534 -4.296 -11.697 1.00 94.69 139 SER A C 1
ATOM 1128 O O . SER A 1 139 ? 11.455 -4.442 -10.479 1.00 94.69 139 SER A O 1
ATOM 1130 N N . ASN A 1 140 ? 10.774 -3.419 -12.360 1.00 95.38 140 ASN A N 1
ATOM 1131 C CA . ASN A 1 140 ? 9.784 -2.560 -11.708 1.00 95.38 140 ASN A CA 1
ATOM 1132 C C . ASN A 1 140 ? 8.608 -3.371 -11.157 1.00 95.38 140 ASN A C 1
ATOM 1134 O O . ASN A 1 140 ? 8.142 -3.111 -10.051 1.00 95.38 140 ASN A O 1
ATOM 1138 N N . PHE A 1 141 ? 8.125 -4.358 -11.914 1.00 91.62 141 PHE A N 1
ATOM 1139 C CA . PHE A 1 141 ? 7.044 -5.232 -11.463 1.00 91.62 141 PHE A CA 1
ATOM 1140 C C . PHE A 1 141 ? 7.470 -6.085 -10.261 1.00 91.62 141 PHE A C 1
ATOM 1142 O O . PHE A 1 141 ? 6.750 -6.141 -9.265 1.00 91.62 141 PHE A O 1
ATOM 1149 N N . THR A 1 142 ? 8.665 -6.678 -10.311 1.00 92.62 142 THR A N 1
ATOM 1150 C CA . THR A 1 142 ? 9.237 -7.431 -9.189 1.00 92.62 142 THR A CA 1
ATOM 1151 C C . THR A 1 142 ? 9.416 -6.533 -7.963 1.00 92.62 142 THR A C 1
ATOM 1153 O O . THR A 1 142 ? 8.986 -6.909 -6.875 1.00 92.62 142 THR A O 1
ATOM 1156 N N . ALA A 1 143 ? 9.951 -5.317 -8.130 1.00 95.31 143 ALA A N 1
ATOM 1157 C CA . ALA A 1 143 ? 10.094 -4.351 -7.038 1.00 95.31 143 ALA A CA 1
ATOM 1158 C C . ALA A 1 143 ? 8.740 -3.946 -6.430 1.00 95.31 143 ALA A C 1
ATOM 1160 O O . ALA A 1 143 ? 8.609 -3.904 -5.209 1.00 95.31 143 ALA A O 1
ATOM 1161 N N . MET A 1 144 ? 7.715 -3.709 -7.258 1.00 94.19 144 MET A N 1
ATOM 1162 C CA . MET A 1 144 ? 6.351 -3.407 -6.806 1.00 94.19 144 MET A CA 1
ATOM 1163 C C . MET A 1 144 ? 5.794 -4.531 -5.924 1.00 94.19 144 MET A C 1
ATOM 1165 O O . MET A 1 144 ? 5.286 -4.259 -4.837 1.00 94.19 144 MET A O 1
ATOM 1169 N N . LEU A 1 145 ? 5.922 -5.789 -6.359 1.00 92.62 145 LEU A N 1
ATOM 1170 C CA . LEU A 1 145 ? 5.487 -6.948 -5.577 1.00 92.62 145 LEU A CA 1
ATOM 1171 C C . LEU A 1 145 ? 6.280 -7.086 -4.270 1.00 92.62 145 LEU A C 1
ATOM 1173 O O . LEU A 1 145 ? 5.680 -7.282 -3.211 1.00 92.62 145 LEU A O 1
ATOM 1177 N N . SER A 1 146 ? 7.605 -6.943 -4.322 1.00 93.88 146 SER A N 1
ATOM 1178 C CA . SER A 1 146 ? 8.466 -7.028 -3.139 1.00 93.88 146 SER A CA 1
ATOM 1179 C C . SER A 1 146 ? 8.165 -5.923 -2.122 1.00 93.88 146 SER A C 1
ATOM 1181 O O . SER A 1 146 ? 8.100 -6.197 -0.924 1.00 93.88 146 SER A O 1
ATOM 1183 N N . VAL A 1 147 ? 7.905 -4.690 -2.571 1.00 95.94 147 VAL A N 1
ATOM 1184 C CA . VAL A 1 147 ? 7.488 -3.588 -1.690 1.00 95.94 147 VAL A CA 1
ATOM 1185 C C . VAL A 1 147 ? 6.114 -3.852 -1.084 1.00 95.94 147 VAL A C 1
ATOM 1187 O O . VAL A 1 147 ? 5.936 -3.632 0.112 1.00 95.94 147 VAL A O 1
ATOM 1190 N N . SER A 1 148 ? 5.157 -4.381 -1.850 1.00 93.31 148 SER A N 1
ATOM 1191 C CA . SER A 1 148 ? 3.861 -4.793 -1.300 1.00 93.31 148 SER A CA 1
ATOM 1192 C C . SER A 1 148 ? 4.003 -5.853 -0.202 1.00 93.31 148 SER A C 1
ATOM 1194 O O . SER A 1 148 ? 3.309 -5.771 0.812 1.00 93.31 148 SER A O 1
ATOM 1196 N N . VAL A 1 149 ? 4.909 -6.825 -0.367 1.00 92.06 149 VAL A N 1
ATOM 1197 C CA . VAL A 1 149 ? 5.224 -7.816 0.678 1.00 92.06 149 VAL A CA 1
ATOM 1198 C C . VAL A 1 149 ? 5.818 -7.132 1.906 1.00 92.06 149 VAL A C 1
ATOM 1200 O O . VAL A 1 149 ? 5.271 -7.290 2.996 1.00 92.06 149 VAL A O 1
ATOM 1203 N N . LYS A 1 150 ? 6.858 -6.307 1.734 1.00 94.56 150 LYS A N 1
ATOM 1204 C CA . LYS A 1 150 ? 7.494 -5.574 2.840 1.00 94.56 150 LYS A CA 1
ATOM 1205 C C . LYS A 1 150 ? 6.526 -4.663 3.585 1.00 94.56 150 LYS A C 1
ATOM 1207 O O . LYS A 1 150 ? 6.604 -4.575 4.805 1.00 94.56 150 LYS A O 1
ATOM 1212 N N . MET A 1 151 ? 5.592 -4.019 2.887 1.00 95.19 151 MET A N 1
ATOM 1213 C CA . MET A 1 151 ? 4.584 -3.176 3.526 1.00 95.19 151 MET A CA 1
ATOM 1214 C C . MET A 1 151 ? 3.607 -4.004 4.366 1.00 95.19 151 MET A C 1
ATOM 1216 O O . MET A 1 151 ? 3.292 -3.613 5.488 1.00 95.19 151 MET A O 1
ATOM 1220 N N . VAL A 1 152 ? 3.149 -5.154 3.856 1.00 93.00 152 VAL A N 1
ATOM 1221 C CA . VAL A 1 152 ? 2.311 -6.079 4.636 1.00 93.00 152 VAL A CA 1
ATOM 1222 C C . VAL A 1 152 ? 3.073 -6.569 5.865 1.00 93.00 152 VAL A C 1
ATOM 1224 O O . VAL A 1 152 ? 2.540 -6.487 6.964 1.00 93.00 152 VAL A O 1
ATOM 1227 N N . GLU A 1 153 ? 4.313 -7.034 5.704 1.00 91.25 153 GLU A N 1
ATOM 1228 C CA . GLU A 1 153 ? 5.149 -7.494 6.820 1.00 91.25 153 GLU A CA 1
ATOM 1229 C C . GLU A 1 153 ? 5.338 -6.399 7.871 1.00 91.25 153 GLU A C 1
ATOM 1231 O O . GLU A 1 153 ? 5.117 -6.648 9.053 1.00 91.25 153 GLU A O 1
ATOM 1236 N N . ALA A 1 154 ? 5.680 -5.181 7.450 1.00 93.75 154 ALA A N 1
ATOM 1237 C CA . ALA A 1 154 ? 5.867 -4.056 8.354 1.00 93.75 154 ALA A CA 1
ATOM 1238 C C . ALA A 1 154 ? 4.577 -3.718 9.117 1.00 93.75 154 ALA A C 1
ATOM 1240 O O . ALA A 1 154 ? 4.625 -3.535 10.330 1.00 93.75 154 ALA A O 1
ATOM 1241 N N . LEU A 1 155 ? 3.419 -3.697 8.441 1.00 93.50 155 LEU A N 1
ATOM 1242 C CA . LEU A 1 155 ? 2.129 -3.429 9.089 1.00 93.50 155 LEU A CA 1
ATOM 1243 C C . LEU A 1 155 ? 1.794 -4.523 10.099 1.00 93.50 155 LEU A C 1
ATOM 1245 O O . LEU A 1 155 ? 1.337 -4.244 11.201 1.00 93.50 155 LEU A O 1
ATOM 1249 N N . VAL A 1 156 ? 2.048 -5.777 9.738 1.00 91.31 156 VAL A N 1
ATOM 1250 C CA . VAL A 1 156 ? 1.849 -6.923 10.624 1.00 91.31 156 VAL A CA 1
ATOM 1251 C C . VAL A 1 156 ? 2.743 -6.830 11.855 1.00 91.31 156 VAL A C 1
ATOM 1253 O O . VAL A 1 156 ? 2.256 -7.061 12.959 1.00 91.31 156 VAL A O 1
ATOM 1256 N N . GLN A 1 157 ? 4.018 -6.477 11.695 1.00 90.44 157 GLN A N 1
ATOM 1257 C CA . GLN A 1 157 ? 4.939 -6.325 12.823 1.00 90.44 157 GLN A CA 1
ATOM 1258 C C . GLN A 1 157 ? 4.562 -5.147 13.726 1.00 90.44 157 GLN A C 1
ATOM 1260 O O . GLN A 1 157 ? 4.587 -5.292 14.949 1.00 90.44 157 GLN A O 1
ATOM 1265 N N . ASP A 1 158 ? 4.155 -4.014 13.150 1.00 90.94 158 ASP A N 1
ATOM 1266 C CA . ASP A 1 158 ? 3.673 -2.857 13.910 1.00 90.94 158 ASP A CA 1
ATOM 1267 C C . ASP A 1 158 ? 2.403 -3.209 14.705 1.00 90.94 158 ASP A C 1
ATOM 1269 O O . ASP A 1 158 ? 2.330 -2.989 15.914 1.00 90.94 158 ASP A O 1
ATOM 1273 N N . LEU A 1 159 ? 1.437 -3.887 14.078 1.00 88.94 159 LEU A N 1
ATOM 1274 C CA . LEU A 1 159 ? 0.215 -4.344 14.747 1.00 88.94 159 LEU A CA 1
ATOM 1275 C C . LEU A 1 159 ? 0.484 -5.389 15.841 1.00 88.94 159 LEU A C 1
ATOM 1277 O O . LEU A 1 159 ? -0.206 -5.370 16.860 1.00 88.94 159 LEU A O 1
ATOM 1281 N N . LYS A 1 160 ? 1.463 -6.289 15.651 1.00 85.62 160 LYS A N 1
ATOM 1282 C CA . LYS A 1 160 ? 1.871 -7.284 16.664 1.00 85.62 160 LYS A CA 1
ATOM 1283 C C . LYS A 1 160 ? 2.575 -6.634 17.851 1.00 85.62 160 LYS A C 1
ATOM 1285 O O . LYS A 1 160 ? 2.271 -6.975 18.985 1.00 85.62 160 LYS A O 1
ATOM 1290 N N . SER A 1 161 ? 3.477 -5.688 17.600 1.00 83.62 161 SER A N 1
ATOM 1291 C CA . SER A 1 161 ? 4.232 -4.996 18.657 1.00 83.62 161 SER A CA 1
ATOM 1292 C C . SER A 1 161 ? 3.328 -4.179 19.585 1.00 83.62 161 SER A C 1
ATOM 1294 O O . SER A 1 161 ? 3.683 -3.921 20.730 1.00 83.62 161 SER A O 1
ATOM 1296 N N . ASN A 1 162 ? 2.145 -3.802 19.099 1.00 73.62 162 ASN A N 1
ATOM 1297 C CA . ASN A 1 162 ? 1.129 -3.081 19.857 1.00 73.62 162 ASN A CA 1
ATOM 1298 C C . ASN A 1 162 ? 0.073 -4.010 20.510 1.00 73.62 162 ASN A C 1
ATOM 1300 O O . ASN A 1 162 ? -0.958 -3.514 20.965 1.00 73.62 162 ASN A O 1
ATOM 1304 N N . ARG A 1 163 ? 0.291 -5.340 20.551 1.00 70.12 163 ARG A N 1
ATOM 1305 C CA . ARG A 1 163 ? -0.679 -6.358 21.016 1.00 70.12 163 ARG A CA 1
ATOM 1306 C C . ARG A 1 163 ? -0.098 -7.380 21.992 1.00 70.12 163 ARG A C 1
ATOM 1308 O O . ARG A 1 163 ? 1.074 -7.719 21.913 1.00 70.12 163 ARG A O 1
ATOM 1315 N N . ASN A 1 164 ? -0.981 -7.951 22.823 1.00 54.09 164 ASN A N 1
ATOM 1316 C CA . ASN A 1 164 ? -0.679 -9.075 23.722 1.00 54.09 164 ASN A CA 1
ATOM 1317 C C . ASN A 1 164 ? -1.225 -10.449 23.253 1.00 54.09 164 ASN A C 1
ATOM 1319 O O . ASN A 1 164 ? -0.828 -11.456 23.827 1.00 54.09 164 ASN A O 1
ATOM 1323 N N . ASP A 1 165 ? -2.061 -10.519 22.200 1.00 56.22 165 ASP A N 1
ATOM 1324 C CA . ASP A 1 165 ? -2.786 -11.745 21.794 1.00 56.22 165 ASP A CA 1
ATOM 1325 C C . ASP A 1 165 ? -2.613 -12.141 20.305 1.00 56.22 165 ASP A C 1
ATOM 1327 O O . ASP A 1 165 ? -2.094 -11.386 19.477 1.00 56.22 165 ASP A O 1
ATOM 1331 N N . THR A 1 166 ? -3.082 -13.349 19.945 1.00 53.03 166 THR A N 1
ATOM 1332 C CA . THR A 1 166 ? -2.987 -13.953 18.599 1.00 53.03 166 THR A CA 1
ATOM 1333 C C . THR A 1 166 ? -3.808 -13.199 17.540 1.00 53.03 166 THR A C 1
ATOM 1335 O O . THR A 1 166 ? -5.035 -13.136 17.599 1.00 53.03 166 THR A O 1
ATOM 1338 N N . MET A 1 167 ? -3.137 -12.683 16.506 1.00 58.97 167 MET A N 1
ATOM 1339 C CA . MET A 1 167 ? -3.762 -11.964 15.391 1.00 58.97 167 MET A CA 1
ATOM 1340 C C . MET A 1 167 ? -4.169 -12.910 14.250 1.00 58.97 167 MET A C 1
ATOM 1342 O O . MET A 1 167 ? -3.384 -13.751 13.823 1.00 58.97 167 MET A O 1
ATOM 1346 N N . LYS A 1 168 ? -5.367 -12.716 13.685 1.00 55.34 168 LYS A N 1
ATOM 1347 C CA . LYS A 1 168 ? -5.773 -13.324 12.408 1.00 55.34 168 LYS A CA 1
ATOM 1348 C C . LYS A 1 168 ? -5.675 -12.281 11.299 1.00 55.34 168 LYS A C 1
ATOM 1350 O O . LYS A 1 168 ? -6.510 -11.385 11.235 1.00 55.34 168 LYS A O 1
ATOM 1355 N N . ILE A 1 169 ? -4.669 -12.405 10.436 1.00 53.88 169 ILE A N 1
ATOM 1356 C CA . ILE A 1 169 ? -4.572 -11.612 9.204 1.00 53.88 169 ILE A CA 1
ATOM 1357 C C . ILE A 1 169 ? -5.266 -12.395 8.100 1.00 53.88 169 ILE A C 1
ATOM 1359 O O . ILE A 1 169 ? -4.879 -13.524 7.805 1.00 53.88 169 ILE A O 1
ATOM 1363 N N . LEU A 1 170 ? -6.271 -11.787 7.477 1.00 54.25 170 LEU A N 1
ATOM 1364 C CA . LEU A 1 170 ? -6.880 -12.316 6.264 1.00 54.25 170 LEU A CA 1
ATOM 1365 C C . LEU A 1 170 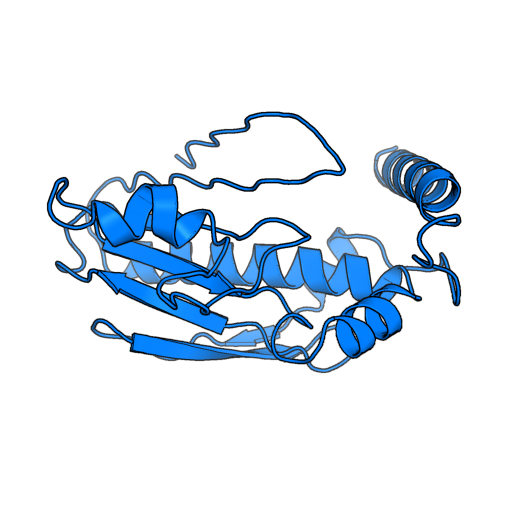? -6.392 -11.474 5.083 1.00 54.25 170 LEU A C 1
ATOM 1367 O O . LEU A 1 170 ? -6.794 -10.320 4.939 1.00 54.25 170 LEU A O 1
ATOM 1371 N N . LYS A 1 171 ? -5.495 -12.040 4.270 1.00 53.88 171 LYS A N 1
ATOM 1372 C CA . LYS A 1 171 ? -5.058 -11.430 3.011 1.00 53.88 171 LYS A CA 1
ATOM 1373 C C . LYS A 1 171 ? -5.961 -11.931 1.892 1.00 53.88 171 LYS A C 1
ATOM 1375 O O . LYS A 1 171 ? -6.022 -13.130 1.645 1.00 53.88 171 LYS A O 1
ATOM 1380 N N . LEU A 1 172 ? -6.621 -11.009 1.205 1.00 53.72 172 LEU A N 1
ATOM 1381 C CA . LEU A 1 172 ? -7.301 -11.284 -0.058 1.00 53.72 172 LEU A CA 1
ATOM 1382 C C . LEU A 1 172 ? -6.561 -10.539 -1.163 1.00 53.72 172 LEU A C 1
ATOM 1384 O O . LEU A 1 172 ? -6.206 -9.374 -0.980 1.00 53.72 172 LEU A O 1
ATOM 1388 N N . SER A 1 173 ? -6.306 -11.222 -2.277 1.00 53.91 173 SER A N 1
ATOM 1389 C CA . SER A 1 173 ? -5.765 -10.627 -3.498 1.00 53.91 173 SER A CA 1
ATOM 1390 C C . SER A 1 173 ? -6.465 -11.225 -4.712 1.00 53.91 173 SER A C 1
ATOM 1392 O O . SER A 1 173 ? -6.388 -12.433 -4.924 1.00 53.91 173 SER A O 1
ATOM 1394 N N . GLU A 1 174 ? -7.087 -10.390 -5.543 1.00 48.84 174 GLU A N 1
ATOM 1395 C CA . GLU A 1 174 ? -7.556 -10.789 -6.875 1.00 48.84 174 GLU A CA 1
ATOM 1396 C C . GLU A 1 174 ? -6.401 -10.653 -7.881 1.00 48.84 174 GLU A C 1
ATOM 1398 O O . GLU A 1 174 ? -6.237 -9.634 -8.561 1.00 48.84 174 GLU A O 1
ATOM 1403 N N . SER A 1 175 ? -5.539 -11.666 -7.974 1.00 42.25 175 SER A N 1
ATOM 1404 C CA . SER A 1 175 ? -4.528 -11.734 -9.033 1.00 42.25 175 SER A CA 1
ATOM 1405 C C . SER A 1 175 ? -5.089 -12.432 -10.271 1.00 42.25 175 SER A C 1
ATOM 1407 O O . SER A 1 175 ? -5.132 -13.655 -10.333 1.00 42.25 175 SER A O 1
ATOM 1409 N N . PHE A 1 176 ? -5.428 -11.660 -11.309 1.00 33.06 176 PHE A N 1
ATOM 1410 C CA . PHE A 1 176 ? -5.805 -12.177 -12.638 1.00 33.06 176 PHE A CA 1
ATOM 1411 C C . PHE A 1 176 ? -4.728 -13.071 -13.293 1.00 33.06 176 PHE A C 1
ATOM 1413 O O . PHE A 1 176 ? -5.032 -13.777 -14.248 1.00 33.06 176 PHE A O 1
ATOM 1420 N N . LEU A 1 177 ? -3.481 -13.048 -12.800 1.00 33.72 177 LEU A N 1
ATOM 1421 C CA . LEU A 1 177 ? -2.380 -13.868 -13.322 1.00 33.72 177 LEU A CA 1
ATOM 1422 C C . LEU A 1 177 ? -2.233 -15.237 -12.648 1.00 33.72 177 LEU A C 1
ATOM 1424 O O . LEU A 1 177 ? -1.583 -16.110 -13.211 1.00 33.72 177 LEU A O 1
ATOM 1428 N N . PHE A 1 178 ? -2.857 -15.442 -11.486 1.00 33.94 178 PHE A N 1
ATOM 1429 C CA . PHE A 1 178 ? -2.849 -16.720 -10.776 1.00 33.94 178 PHE A CA 1
ATOM 1430 C C . PHE A 1 178 ? -4.204 -16.888 -10.075 1.00 33.94 178 PHE A C 1
ATOM 1432 O O . PHE A 1 178 ? -4.395 -16.327 -8.992 1.00 33.94 178 PHE A O 1
ATOM 1439 N N . PRO A 1 179 ? -5.167 -17.608 -10.681 1.00 26.20 179 PRO A N 1
ATOM 1440 C CA . PRO A 1 179 ? -6.449 -17.892 -10.056 1.00 26.20 179 PRO A CA 1
ATOM 1441 C C . PRO A 1 179 ? -6.235 -18.962 -8.979 1.00 26.20 179 PRO A C 1
ATOM 1443 O O . PRO A 1 179 ? -6.326 -20.158 -9.240 1.00 26.20 179 PRO A O 1
ATOM 1446 N N . GLN A 1 180 ? -5.881 -18.531 -7.773 1.00 31.08 180 GLN A N 1
ATOM 1447 C CA . GLN A 1 180 ? -5.900 -19.358 -6.569 1.00 31.08 180 GLN A CA 1
ATOM 1448 C C . GLN A 1 180 ? -6.435 -18.489 -5.427 1.00 31.08 180 GLN A C 1
ATOM 1450 O O . GLN A 1 180 ? -5.809 -17.498 -5.044 1.00 31.08 180 GLN A O 1
ATOM 1455 N N . GLU A 1 181 ? -7.600 -18.855 -4.893 1.00 30.23 181 GLU A N 1
ATOM 1456 C CA . GLU A 1 181 ? -8.086 -18.362 -3.606 1.00 30.23 181 GLU A CA 1
ATOM 1457 C C . GLU A 1 181 ? -7.106 -18.809 -2.519 1.00 30.23 181 GLU A C 1
ATOM 1459 O O . GLU A 1 181 ? -7.182 -19.924 -2.015 1.00 30.23 181 GLU A O 1
ATOM 1464 N N . ASN A 1 182 ? -6.154 -17.952 -2.164 1.00 33.16 182 ASN A N 1
ATOM 1465 C CA . ASN A 1 182 ? -5.235 -18.254 -1.080 1.00 33.16 182 ASN A CA 1
ATOM 1466 C C . ASN A 1 182 ? -5.554 -17.389 0.138 1.00 33.16 182 ASN A C 1
ATOM 1468 O O . ASN A 1 182 ? -5.038 -16.281 0.296 1.00 33.16 182 ASN A O 1
ATOM 1472 N N . VAL A 1 183 ? -6.393 -17.929 1.022 1.00 34.66 183 VAL A N 1
ATOM 1473 C CA . VAL A 1 183 ? -6.525 -17.448 2.400 1.00 34.66 183 VAL A CA 1
ATOM 1474 C C . VAL A 1 183 ? -5.329 -17.982 3.188 1.00 34.66 183 VAL A C 1
ATOM 1476 O O . VAL A 1 183 ? -5.331 -19.119 3.653 1.00 34.66 183 VAL A O 1
ATOM 1479 N N . TRP A 1 184 ? -4.284 -17.170 3.343 1.00 34.59 184 TRP A N 1
ATOM 1480 C CA . TRP A 1 184 ? -3.167 -17.511 4.225 1.00 34.59 184 TRP A CA 1
ATOM 1481 C C . TRP A 1 184 ? -3.457 -17.004 5.640 1.00 34.59 184 TRP A C 1
ATOM 1483 O O . TRP A 1 184 ? -3.408 -15.803 5.898 1.00 34.59 184 TRP A O 1
ATOM 1493 N N . LEU A 1 185 ? -3.738 -17.925 6.563 1.00 28.80 185 LEU A N 1
ATOM 1494 C CA . LEU A 1 185 ? -3.651 -17.659 7.999 1.00 28.80 185 LEU A CA 1
ATOM 1495 C C . LEU A 1 185 ? -2.169 -17.551 8.369 1.00 28.80 185 LEU A C 1
ATOM 1497 O O . LEU A 1 185 ? -1.477 -18.565 8.464 1.00 28.80 185 LEU A O 1
ATOM 1501 N N . VAL A 1 186 ? -1.679 -16.331 8.577 1.00 32.00 186 VAL A N 1
ATOM 1502 C CA . VAL A 1 186 ? -0.366 -16.129 9.202 1.00 32.00 186 VAL A CA 1
ATOM 1503 C C . VAL A 1 186 ? -0.537 -16.424 10.692 1.00 32.00 186 VAL A C 1
ATOM 1505 O O . VAL A 1 186 ? -1.200 -15.659 11.391 1.00 32.00 186 VAL A O 1
ATOM 1508 N N . ARG A 1 187 ? -0.017 -17.572 11.139 1.00 29.66 187 ARG A N 1
ATOM 1509 C CA . ARG A 1 187 ? 0.074 -17.928 12.562 1.00 29.66 187 ARG A CA 1
ATOM 1510 C C . ARG A 1 187 ? 1.169 -17.113 13.249 1.00 29.66 187 ARG A C 1
ATOM 1512 O O . ARG A 1 187 ? 2.179 -16.788 12.584 1.00 29.66 187 ARG A O 1
#

Secondary structure (DSSP, 8-state):
-HHHHHHHHHHHHHHHHGGGTTTSSB-----HHHHHHT-EEEPPP--SSEEEE-EEEETTEEE--EEEEEE---TTS-EEEEE--TT--TT---TT---HHHHHTGGGGGGS--EEEEEE-TT-SS-HHHHHHHTTBHHHHHHHHHHHHHHHHHHHHHHHHT-SS-----EE---TTS---------

Radius of gyration: 16.93 Å; chains: 1; bounding box: 39×33×50 Å